Protein AF-Q5C2H5-F1 (afdb_monomer)

pLDDT: mean 76.42, std 21.43, range [23.0, 97.81]

Organism: Schistosoma japonicum (NCBI:txid6182)

Secondary structure (DSSP, 8-state):
-HHHHHHHHH--HHHHHHHHHHHHSS-HHHHHHHHH-HHHHHHHHHHHHHHHHHHHHHHHTT-SS--------PPP-THHHH-GGG-----S----------HHHHHHHHHHHHTT-GGGS-SEE-SSSTT-BEE---TTTTSSS-----HHHHHHHHHHHHHHHHHHHHHHHHTPPPSSPBPHHHHHHHTTPPP-GGGGGGT-HHHHHHHHHHHHHTTS-S-S-S--GGGG--BSEE---GGGT---GGGTTT-TTTTPEESSTTGGG-B--TTTHHHHHHHHHHHHHTGGGHHHHH-

Structure (mmCIF, N/CA/C/O backbone):
data_AF-Q5C2H5-F1
#
_entry.id   AF-Q5C2H5-F1
#
loop_
_atom_site.group_PDB
_atom_site.id
_atom_site.type_symbol
_atom_site.label_atom_id
_atom_site.label_alt_id
_atom_site.label_comp_id
_atom_site.label_asym_id
_atom_site.label_entity_id
_atom_site.label_seq_id
_atom_site.pdbx_PDB_ins_code
_atom_site.Cartn_x
_atom_site.Cartn_y
_atom_site.Cartn_z
_atom_site.occupancy
_atom_site.B_iso_or_equiv
_atom_site.auth_seq_id
_atom_site.auth_comp_id
_atom_site.auth_asym_id
_atom_site.auth_atom_id
_atom_site.pdbx_PDB_model_num
ATOM 1 N N . ARG A 1 1 ? -15.179 39.639 7.411 1.00 66.56 1 ARG A N 1
ATOM 2 C CA . ARG A 1 1 ? -14.547 40.477 8.466 1.00 66.56 1 ARG A CA 1
ATOM 3 C C . ARG A 1 1 ? -13.049 40.644 8.228 1.00 66.56 1 ARG A C 1
ATOM 5 O O . ARG A 1 1 ? -12.606 41.781 8.220 1.00 66.56 1 ARG A O 1
ATOM 12 N N . LEU A 1 2 ? -12.301 39.559 7.981 1.00 76.06 2 LEU A N 1
ATOM 13 C CA . LEU A 1 2 ? -10.864 39.625 7.675 1.00 76.06 2 LEU A CA 1
ATOM 14 C C . LEU A 1 2 ? -10.572 40.424 6.389 1.00 76.06 2 LEU A C 1
ATOM 16 O O . LEU A 1 2 ? -9.828 41.392 6.448 1.00 76.06 2 LEU A O 1
ATOM 20 N N . PHE A 1 3 ? -11.261 40.114 5.281 1.00 80.06 3 PHE A N 1
ATOM 21 C CA . PHE A 1 3 ? -11.105 40.814 3.993 1.00 80.06 3 PHE A CA 1
ATOM 22 C C . PHE A 1 3 ? -11.215 42.343 4.112 1.00 80.06 3 PHE A C 1
ATOM 24 O O . PHE A 1 3 ? -10.327 43.062 3.681 1.00 80.06 3 PHE A O 1
ATOM 31 N N . THR A 1 4 ? -12.258 42.850 4.777 1.00 79.62 4 THR A N 1
ATOM 32 C CA . THR A 1 4 ? -12.483 44.295 4.966 1.00 79.62 4 THR A CA 1
ATOM 33 C C . THR A 1 4 ? -11.360 44.971 5.763 1.00 79.62 4 THR A C 1
ATOM 35 O O . THR A 1 4 ? -11.031 46.120 5.491 1.00 79.62 4 THR A O 1
ATOM 38 N N . ARG A 1 5 ? -10.746 44.261 6.723 1.00 76.94 5 ARG A N 1
ATOM 39 C CA . ARG A 1 5 ? -9.606 44.772 7.505 1.00 76.94 5 ARG A CA 1
ATOM 40 C C . ARG A 1 5 ? -8.289 44.726 6.730 1.00 76.94 5 ARG A C 1
ATOM 42 O O . ARG A 1 5 ? -7.484 45.642 6.838 1.00 76.94 5 ARG A O 1
ATOM 49 N N . VAL A 1 6 ? -8.075 43.700 5.910 1.00 80.06 6 VAL A N 1
ATOM 50 C CA . VAL A 1 6 ? -6.916 43.648 5.003 1.00 80.06 6 VAL A CA 1
ATOM 51 C C . VAL A 1 6 ? -7.039 44.739 3.931 1.00 80.06 6 VAL A C 1
ATOM 53 O O . VAL A 1 6 ? -6.062 45.416 3.618 1.00 80.06 6 VAL A O 1
ATOM 56 N N . GLN A 1 7 ? -8.257 44.995 3.443 1.00 81.56 7 GLN A N 1
ATOM 57 C CA . GLN A 1 7 ? -8.548 46.035 2.454 1.00 81.56 7 GLN A CA 1
ATOM 58 C C . GLN A 1 7 ? -8.212 47.444 2.962 1.00 81.56 7 GLN A C 1
ATOM 60 O O . GLN A 1 7 ? -7.671 48.251 2.203 1.00 81.56 7 GLN A O 1
ATOM 65 N N . SER A 1 8 ? -8.472 47.741 4.244 1.00 80.06 8 SER A N 1
ATOM 66 C CA . SER A 1 8 ? -8.099 49.034 4.838 1.00 80.06 8 SER A CA 1
ATOM 67 C C . SER A 1 8 ? -6.584 49.242 4.932 1.00 80.06 8 SER A C 1
ATOM 69 O O . SER A 1 8 ? -6.133 50.386 4.871 1.00 80.06 8 SER A O 1
ATOM 71 N N . ILE A 1 9 ? -5.808 48.157 5.03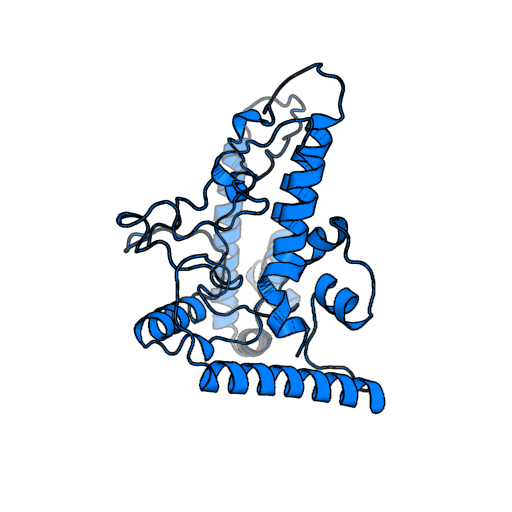5 1.00 78.38 9 ILE A N 1
ATOM 72 C CA . ILE A 1 9 ? -4.343 48.187 5.160 1.00 78.38 9 ILE A CA 1
ATOM 73 C C . ILE A 1 9 ? -3.670 48.259 3.778 1.00 78.38 9 ILE A C 1
ATOM 75 O O . ILE A 1 9 ? -2.769 49.066 3.569 1.00 78.38 9 ILE A O 1
ATOM 79 N N . VAL A 1 10 ? -4.115 47.451 2.811 1.00 77.12 10 VAL A N 1
ATOM 80 C CA . VAL A 1 10 ? -3.398 47.249 1.536 1.00 77.12 10 VAL A CA 1
ATOM 81 C C . VAL A 1 10 ? -3.838 48.223 0.432 1.00 77.12 10 VAL A C 1
ATOM 83 O O . VAL A 1 10 ? -3.073 48.457 -0.500 1.00 77.12 10 VAL A O 1
ATOM 86 N N . ARG A 1 11 ? -5.039 48.823 0.518 1.00 71.56 11 ARG A N 1
ATOM 87 C CA . ARG A 1 11 ? -5.622 49.807 -0.435 1.00 71.56 11 ARG A CA 1
ATOM 88 C C . ARG A 1 11 ? -5.614 49.421 -1.934 1.00 71.56 11 ARG A C 1
ATOM 90 O O . ARG A 1 11 ? -6.058 50.212 -2.759 1.00 71.56 11 ARG A O 1
ATOM 97 N N . ASN A 1 12 ? -5.179 48.211 -2.291 1.00 76.25 12 ASN A N 1
ATOM 98 C CA . ASN A 1 12 ? -5.200 47.630 -3.634 1.00 76.25 12 ASN A CA 1
ATOM 99 C C . ASN A 1 12 ? -6.065 46.362 -3.618 1.00 76.25 12 ASN A C 1
ATOM 101 O O . ASN A 1 12 ? -5.776 45.420 -2.881 1.00 76.25 12 ASN A O 1
ATOM 105 N N . GLU A 1 13 ? -7.128 46.338 -4.419 1.00 72.69 13 GLU A N 1
ATOM 106 C CA . GLU A 1 13 ? -8.153 45.289 -4.397 1.00 72.69 13 GLU A CA 1
ATOM 107 C C . GLU A 1 13 ? -7.622 43.910 -4.822 1.00 72.69 13 GLU A C 1
ATOM 109 O O . GLU A 1 13 ? -7.896 42.907 -4.161 1.00 72.69 13 GLU A O 1
ATOM 114 N N . HIS A 1 14 ? -6.784 43.857 -5.860 1.00 72.69 14 HIS A N 1
ATOM 115 C CA . HIS A 1 14 ? -6.268 42.597 -6.400 1.00 72.69 14 HIS A CA 1
ATOM 116 C C . HIS A 1 14 ? -5.239 41.949 -5.459 1.00 72.69 14 HIS A C 1
ATOM 118 O O . HIS A 1 14 ? -5.224 40.731 -5.263 1.00 72.69 14 HIS A O 1
ATOM 124 N N . LEU A 1 15 ? -4.411 42.775 -4.813 1.00 78.75 15 LEU A N 1
ATOM 125 C CA . LEU A 1 15 ? -3.486 42.326 -3.770 1.00 78.75 15 LEU A CA 1
ATOM 126 C C . LEU A 1 15 ? -4.223 41.934 -2.485 1.00 78.75 15 LEU A C 1
ATOM 128 O O . LEU A 1 15 ? -3.863 40.945 -1.854 1.00 78.75 15 LEU A O 1
ATOM 132 N N . THR A 1 16 ? -5.292 42.652 -2.129 1.00 80.81 16 THR A N 1
ATOM 133 C CA . THR A 1 16 ? -6.130 42.327 -0.964 1.00 80.81 16 THR A CA 1
ATOM 134 C C . THR A 1 16 ? -6.742 40.934 -1.099 1.00 80.81 16 THR A C 1
ATOM 136 O O . THR A 1 16 ? -6.744 40.184 -0.125 1.00 80.81 16 THR A O 1
ATOM 139 N N . ALA A 1 17 ? -7.224 40.559 -2.288 1.00 82.44 17 ALA A N 1
ATOM 140 C CA . ALA A 1 17 ? -7.781 39.230 -2.534 1.00 82.44 17 ALA A CA 1
ATOM 141 C C . ALA A 1 17 ? -6.731 38.116 -2.376 1.00 82.44 17 ALA A C 1
ATOM 143 O O . ALA A 1 17 ? -6.983 37.160 -1.643 1.00 82.44 17 ALA A O 1
ATOM 144 N N . ARG A 1 18 ? -5.537 38.264 -2.978 1.00 79.81 18 ARG A N 1
ATOM 145 C CA . ARG A 1 18 ? -4.436 37.282 -2.844 1.00 79.81 18 ARG A CA 1
ATOM 146 C C . ARG A 1 18 ? -3.969 37.147 -1.395 1.00 79.81 18 ARG A C 1
ATOM 148 O O . ARG A 1 18 ? -3.890 36.035 -0.885 1.00 79.81 18 ARG A O 1
ATOM 155 N N . ILE A 1 19 ? -3.733 38.268 -0.713 1.00 83.81 19 ILE A N 1
ATOM 156 C CA . ILE A 1 19 ? -3.289 38.273 0.688 1.00 83.81 19 ILE A CA 1
ATOM 157 C C . ILE A 1 19 ? -4.364 37.672 1.596 1.00 83.81 19 ILE A C 1
ATOM 159 O O . ILE A 1 19 ? -4.054 36.866 2.465 1.00 83.81 19 ILE A O 1
ATOM 163 N N . THR A 1 20 ? -5.640 38.010 1.383 1.00 85.00 20 THR A N 1
ATOM 164 C CA . THR A 1 20 ? -6.730 37.422 2.175 1.00 85.00 20 THR A CA 1
ATOM 165 C C . THR A 1 20 ? -6.840 35.918 1.939 1.00 85.00 20 THR A C 1
ATOM 167 O O . THR A 1 20 ? -7.070 35.193 2.899 1.00 85.00 20 THR A O 1
ATOM 170 N N . GLY A 1 21 ? -6.643 35.442 0.704 1.00 83.25 21 GLY A N 1
ATOM 171 C CA . GLY A 1 21 ? -6.580 34.011 0.398 1.00 83.25 21 GLY A CA 1
ATOM 172 C C . GLY A 1 21 ? -5.489 33.304 1.201 1.00 83.25 21 GLY A C 1
ATOM 173 O O . GLY A 1 21 ? -5.788 32.359 1.921 1.00 83.25 21 GLY A O 1
ATOM 174 N N . MET A 1 22 ? -4.265 33.843 1.181 1.00 81.88 22 MET A N 1
ATOM 175 C CA . MET A 1 22 ? -3.134 33.295 1.945 1.00 81.88 22 MET A CA 1
ATOM 176 C C . MET A 1 22 ? -3.388 33.290 3.457 1.00 81.88 22 MET A C 1
ATOM 178 O O . MET A 1 22 ? -3.037 32.341 4.149 1.00 81.88 22 MET A O 1
ATOM 182 N N . LEU A 1 23 ? -4.026 34.335 3.990 1.00 81.81 23 LEU A N 1
ATOM 183 C CA . LEU A 1 23 ? -4.333 34.408 5.418 1.00 81.81 23 LEU A CA 1
ATOM 184 C C . LEU A 1 23 ? -5.466 33.474 5.849 1.00 81.81 23 LEU A C 1
ATOM 186 O O . LEU A 1 23 ? -5.577 33.231 7.042 1.00 81.81 23 LEU A O 1
ATOM 190 N N . LEU A 1 24 ? -6.305 32.987 4.929 1.00 84.88 24 LEU A N 1
ATOM 191 C CA . LEU A 1 24 ? -7.384 32.035 5.224 1.00 84.88 24 LEU A CA 1
ATOM 192 C C . LEU A 1 24 ? -6.916 30.574 5.234 1.00 84.88 24 LEU A C 1
ATOM 194 O O . LEU A 1 24 ? -7.646 29.720 5.734 1.00 84.88 24 LEU A O 1
ATOM 198 N N . GLU A 1 25 ? -5.726 30.295 4.701 1.00 83.50 25 GLU A N 1
ATOM 199 C CA . GLU A 1 25 ? -5.083 28.975 4.751 1.00 83.50 25 GLU A CA 1
ATOM 200 C C . GLU A 1 25 ? -4.438 28.686 6.120 1.00 83.50 25 GLU A C 1
ATOM 202 O O . GLU A 1 25 ? -4.019 27.560 6.388 1.00 83.50 25 GLU A O 1
ATOM 207 N N . LEU A 1 26 ? -4.383 29.683 7.012 1.00 81.69 26 LEU A N 1
ATOM 208 C CA . LEU A 1 26 ? -3.856 29.530 8.365 1.00 81.69 26 LEU A CA 1
ATOM 209 C C . LEU A 1 26 ? -4.818 28.722 9.269 1.00 81.69 26 LEU A C 1
ATOM 211 O O . LEU A 1 26 ? -6.036 28.690 9.063 1.00 81.69 26 LEU A O 1
ATOM 215 N N . PRO A 1 27 ? -4.300 28.055 10.318 1.00 81.31 27 PRO A N 1
ATOM 216 C CA . PRO A 1 27 ? -5.134 27.321 11.264 1.00 81.31 27 PRO A CA 1
ATOM 217 C C . PRO A 1 27 ? -6.059 28.256 12.065 1.00 81.31 27 PRO A C 1
ATOM 219 O O . PRO A 1 27 ? -5.734 29.406 12.367 1.00 81.31 27 PRO A O 1
ATOM 222 N N . SER A 1 28 ? -7.226 27.749 12.483 1.00 75.25 28 SER A N 1
ATOM 223 C CA . SER A 1 28 ? -8.288 28.555 13.120 1.00 75.25 28 SER A CA 1
ATOM 224 C C . SER A 1 28 ? -7.880 29.241 14.437 1.00 75.25 28 SER A C 1
ATOM 226 O O . SER A 1 28 ? -8.474 30.256 14.818 1.00 75.25 28 SER A O 1
ATOM 228 N N . SER A 1 29 ? -6.860 28.718 15.125 1.00 80.56 29 SER A N 1
ATOM 229 C CA . SER A 1 29 ? -6.248 29.340 16.306 1.00 80.56 29 SER A CA 1
ATOM 230 C C . SER A 1 29 ? -5.567 30.670 15.969 1.00 80.56 29 SER A C 1
ATOM 232 O O . SER A 1 29 ? -5.722 31.641 16.708 1.00 80.56 29 SER A O 1
ATOM 234 N N . GLU A 1 30 ? -4.888 30.756 14.824 1.00 77.44 30 GLU A N 1
ATOM 235 C CA . GLU A 1 30 ? -4.210 31.973 14.370 1.00 77.44 30 GLU A CA 1
ATOM 236 C C . GLU A 1 30 ? -5.200 33.019 13.855 1.00 77.44 30 GLU A C 1
ATOM 238 O O . GLU A 1 30 ? -5.045 34.205 14.140 1.00 77.44 30 GLU A O 1
ATOM 243 N N . HIS A 1 31 ? -6.286 32.600 13.199 1.00 81.06 31 HIS A N 1
ATOM 244 C CA . HIS A 1 31 ? -7.341 33.521 12.755 1.00 81.06 31 HIS A CA 1
ATOM 245 C C . HIS A 1 31 ? -7.945 34.323 13.911 1.00 81.06 31 HIS A C 1
ATOM 247 O O . HIS A 1 31 ? -8.256 35.505 13.760 1.00 81.06 31 HIS A O 1
ATOM 253 N N . SER A 1 32 ? -8.089 33.697 15.080 1.00 78.75 32 SER A N 1
ATOM 254 C CA . SER A 1 32 ? -8.628 34.361 16.269 1.00 78.75 32 SER A CA 1
ATOM 255 C C . SER A 1 32 ? -7.670 35.433 16.798 1.00 78.75 32 SER A C 1
ATOM 257 O O . SER A 1 32 ? -8.111 36.522 17.163 1.00 78.75 32 SER A O 1
ATOM 259 N N . VAL A 1 33 ? -6.361 35.167 16.758 1.00 81.94 33 VAL A N 1
ATOM 260 C CA . VAL A 1 33 ? -5.310 36.119 17.154 1.00 81.94 33 VAL A CA 1
ATOM 261 C C . VAL A 1 33 ? -5.234 37.293 16.176 1.00 81.94 33 VAL A C 1
ATOM 263 O O . VAL A 1 33 ? -5.192 38.442 16.608 1.00 81.94 33 VAL A O 1
ATOM 266 N N . LEU A 1 34 ? -5.309 37.032 14.868 1.00 80.88 34 LEU A N 1
ATOM 267 C CA . LEU A 1 34 ? -5.287 38.068 13.826 1.00 80.88 34 LEU A CA 1
ATOM 268 C C . LEU A 1 34 ? -6.536 38.959 13.839 1.00 80.88 34 LEU A C 1
ATOM 270 O O . LEU A 1 34 ? -6.491 40.124 13.450 1.00 80.88 34 LEU A O 1
ATOM 274 N N . LEU A 1 35 ? -7.673 38.433 14.297 1.00 78.88 35 LEU A N 1
ATOM 275 C CA . LEU A 1 35 ? -8.884 39.229 14.491 1.00 78.88 35 LEU A CA 1
ATOM 276 C C . LEU A 1 35 ? -8.874 40.017 15.811 1.00 78.88 35 LEU A C 1
ATOM 278 O O . LEU A 1 35 ? -9.594 41.017 15.905 1.00 78.88 35 LEU A O 1
ATOM 282 N N . ALA A 1 36 ? -8.086 39.595 16.802 1.00 82.81 36 ALA A N 1
ATOM 283 C CA . ALA A 1 36 ? -7.973 40.249 18.104 1.00 82.81 36 ALA A CA 1
ATOM 284 C C . ALA A 1 36 ? -6.863 41.314 18.159 1.00 82.81 36 ALA A C 1
ATOM 286 O O . ALA A 1 36 ? -7.025 42.304 18.867 1.00 82.81 36 ALA A O 1
ATOM 287 N N . ASN A 1 37 ? -5.767 41.135 17.413 1.00 85.50 37 ASN A N 1
ATOM 288 C CA . ASN A 1 37 ? -4.611 42.029 17.419 1.00 85.50 37 ASN A CA 1
ATOM 289 C C . ASN A 1 37 ? -4.330 42.602 16.017 1.00 85.50 37 ASN A C 1
ATOM 291 O O . ASN A 1 37 ? -3.972 41.879 15.087 1.00 85.50 37 ASN A O 1
ATOM 295 N N . GLU A 1 38 ? -4.472 43.921 15.888 1.00 79.94 38 GLU A N 1
ATOM 296 C CA . GLU A 1 38 ? -4.289 44.656 14.633 1.00 79.94 38 GLU A CA 1
ATOM 297 C C . GLU A 1 38 ? -2.820 44.723 14.185 1.00 79.94 38 GLU A C 1
ATOM 299 O O . GLU A 1 38 ? -2.540 44.639 12.990 1.00 79.94 38 GLU A O 1
ATOM 304 N N . GLU A 1 39 ? -1.868 44.770 15.121 1.00 78.06 39 GLU A N 1
ATOM 305 C CA . GLU A 1 39 ? -0.433 44.752 14.803 1.00 78.06 39 GLU A CA 1
ATOM 306 C C . GLU A 1 39 ? 0.004 43.383 14.269 1.00 78.06 39 GLU A C 1
ATOM 308 O O . GLU A 1 39 ? 0.760 43.297 13.301 1.00 78.06 39 GLU A O 1
ATOM 313 N N . ALA A 1 40 ? -0.531 42.299 14.842 1.00 79.62 40 ALA A N 1
ATOM 314 C CA . ALA A 1 40 ? -0.283 40.943 14.352 1.00 79.62 40 ALA A CA 1
ATOM 315 C C . ALA A 1 40 ? -0.835 40.746 12.931 1.00 79.62 40 ALA A C 1
ATOM 317 O O . ALA A 1 40 ? -0.177 40.133 12.088 1.00 79.62 40 ALA A O 1
ATOM 318 N N . LEU A 1 41 ? -2.017 41.307 12.648 1.00 82.62 41 LEU A N 1
ATOM 319 C CA . LEU A 1 41 ? -2.596 41.311 11.306 1.00 82.62 41 LEU A CA 1
ATOM 320 C C . LEU A 1 41 ? -1.736 42.112 10.323 1.00 82.62 41 LEU A C 1
ATOM 322 O O . LEU A 1 41 ? -1.463 41.620 9.232 1.00 82.62 41 LEU A O 1
ATOM 326 N N . SER A 1 42 ? -1.276 43.305 10.710 1.00 82.69 42 SER A N 1
ATOM 327 C CA . SER A 1 42 ? -0.415 44.149 9.873 1.00 82.69 42 SER A CA 1
ATOM 328 C C . SER A 1 42 ? 0.896 43.443 9.504 1.00 82.69 42 SER A C 1
ATOM 330 O O . SER A 1 42 ? 1.263 43.391 8.331 1.00 82.69 42 SER A O 1
ATOM 332 N N . ASN A 1 43 ? 1.550 42.797 10.475 1.00 81.62 43 ASN A N 1
ATOM 333 C CA . ASN A 1 43 ? 2.798 42.065 10.244 1.00 81.62 43 ASN A CA 1
ATOM 334 C C . ASN A 1 43 ? 2.614 40.882 9.281 1.00 81.62 43 ASN A C 1
ATOM 336 O O . ASN A 1 43 ? 3.410 40.709 8.360 1.00 81.62 43 ASN A O 1
ATOM 340 N N . ARG A 1 44 ? 1.541 40.096 9.443 1.00 81.06 44 ARG A N 1
ATOM 341 C CA . ARG A 1 44 ? 1.234 38.973 8.539 1.00 81.06 44 ARG A CA 1
ATOM 342 C C . ARG A 1 44 ? 0.832 39.433 7.135 1.00 81.06 44 ARG A C 1
ATOM 344 O O . ARG A 1 44 ? 1.144 38.764 6.155 1.00 81.06 44 ARG A O 1
ATOM 351 N N . VAL A 1 45 ? 0.151 40.574 7.023 1.00 84.56 45 VAL A N 1
ATOM 352 C CA . VAL A 1 45 ? -0.179 41.198 5.733 1.00 84.56 45 VAL A CA 1
ATOM 353 C C . VAL A 1 45 ? 1.088 41.664 5.013 1.00 84.56 45 VAL A C 1
ATOM 355 O O . VAL A 1 45 ? 1.200 41.470 3.803 1.00 84.56 45 VAL A O 1
ATOM 358 N N . GLU A 1 46 ? 2.053 42.232 5.737 1.00 80.56 46 GLU A N 1
ATOM 359 C CA . GLU A 1 46 ? 3.341 42.642 5.172 1.00 80.56 46 GLU A CA 1
ATOM 360 C C . GLU A 1 46 ? 4.178 41.441 4.714 1.00 80.56 46 GLU A C 1
ATOM 362 O O . GLU A 1 46 ? 4.732 41.455 3.616 1.00 80.56 46 GLU A O 1
ATOM 367 N N . GLU A 1 47 ? 4.201 40.370 5.511 1.00 80.69 47 GLU A N 1
ATOM 368 C CA . GLU A 1 47 ? 4.860 39.104 5.174 1.00 80.69 47 GLU A CA 1
ATOM 369 C C . GLU A 1 47 ? 4.281 38.505 3.880 1.00 80.69 47 GLU A C 1
ATOM 371 O O . GLU A 1 47 ? 5.015 38.213 2.933 1.00 80.69 47 GLU A O 1
ATOM 376 N N . ALA A 1 48 ? 2.950 38.417 3.781 1.00 82.94 48 ALA A N 1
ATOM 377 C CA . ALA A 1 48 ? 2.270 37.941 2.577 1.00 82.94 48 ALA A CA 1
ATOM 378 C C . ALA A 1 48 ? 2.526 38.851 1.361 1.00 82.94 48 ALA A C 1
ATOM 380 O O . ALA A 1 48 ? 2.708 38.368 0.241 1.00 82.94 48 ALA A O 1
ATOM 381 N N . ARG A 1 49 ? 2.592 40.173 1.563 1.00 82.25 49 ARG A N 1
ATOM 382 C CA . ARG A 1 49 ? 2.905 41.135 0.496 1.00 82.25 49 ARG A CA 1
ATOM 383 C C . ARG A 1 49 ? 4.336 40.971 -0.024 1.00 82.25 49 ARG A C 1
ATOM 385 O O . ARG A 1 49 ? 4.551 41.023 -1.238 1.00 82.25 49 ARG A O 1
ATOM 392 N N . ALA A 1 50 ? 5.300 40.746 0.866 1.00 79.94 50 ALA A N 1
ATOM 393 C CA . ALA A 1 50 ? 6.691 40.497 0.498 1.00 79.94 50 ALA A CA 1
ATOM 394 C C . ALA A 1 50 ? 6.830 39.205 -0.325 1.00 79.94 50 ALA A C 1
ATOM 396 O O . ALA A 1 50 ? 7.496 39.207 -1.361 1.00 79.94 50 ALA A O 1
ATOM 397 N N . LEU A 1 51 ? 6.123 38.140 0.065 1.00 78.12 51 LEU A N 1
ATOM 398 C CA . LEU A 1 51 ? 6.103 36.865 -0.661 1.00 78.12 51 LEU A CA 1
ATOM 399 C C . LEU A 1 51 ? 5.512 36.993 -2.071 1.00 78.12 51 LEU A C 1
ATOM 401 O O . LEU A 1 51 ? 6.074 36.450 -3.025 1.00 78.12 51 LEU A O 1
ATOM 405 N N . ILE A 1 52 ? 4.423 37.749 -2.234 1.00 81.25 52 ILE A N 1
ATOM 406 C CA . ILE A 1 52 ? 3.835 38.010 -3.558 1.00 81.25 52 ILE A CA 1
ATOM 407 C C . ILE A 1 52 ? 4.814 38.804 -4.432 1.00 81.25 52 ILE A C 1
ATOM 409 O O . ILE A 1 52 ? 5.025 38.452 -5.587 1.00 81.25 52 ILE A O 1
ATOM 413 N N . THR A 1 53 ? 5.478 39.817 -3.869 1.00 79.56 53 THR A N 1
ATOM 414 C CA . THR A 1 53 ? 6.446 40.646 -4.609 1.00 79.56 53 THR A CA 1
ATOM 415 C C . THR A 1 53 ? 7.666 39.832 -5.059 1.00 79.56 53 THR A C 1
ATOM 417 O O . THR A 1 53 ? 8.128 39.983 -6.190 1.00 79.56 53 THR A O 1
ATOM 420 N N . MET A 1 54 ? 8.165 38.920 -4.217 1.00 73.12 54 MET A N 1
ATOM 421 C CA . MET A 1 54 ? 9.253 38.003 -4.584 1.00 73.12 54 MET A CA 1
ATOM 422 C C . MET A 1 54 ? 8.822 36.997 -5.659 1.00 73.12 54 MET A C 1
ATOM 424 O O . MET A 1 54 ? 9.600 36.692 -6.561 1.00 73.12 54 MET A O 1
ATOM 428 N N . SER A 1 55 ? 7.573 36.530 -5.603 1.00 70.19 55 SER A N 1
ATOM 429 C CA . SER A 1 55 ? 7.016 35.590 -6.584 1.00 70.19 55 SER A CA 1
ATOM 430 C C . SER A 1 55 ? 6.820 36.240 -7.958 1.00 70.19 55 SER A C 1
ATOM 432 O O . SER A 1 55 ? 7.240 35.678 -8.968 1.00 70.19 55 SER A O 1
ATOM 434 N N . ASP A 1 56 ? 6.269 37.455 -8.000 1.00 64.25 56 ASP A N 1
ATOM 435 C CA . ASP A 1 56 ? 6.032 38.197 -9.244 1.00 64.25 56 ASP A CA 1
ATOM 436 C C . ASP A 1 56 ? 7.367 38.654 -9.893 1.00 64.25 56 ASP A C 1
ATOM 438 O O . ASP A 1 56 ? 7.497 38.679 -11.117 1.00 64.25 56 ASP A O 1
ATOM 442 N N . SER A 1 57 ? 8.415 38.919 -9.095 1.00 58.25 57 SER A N 1
ATOM 443 C CA . SER A 1 57 ? 9.778 39.197 -9.600 1.00 58.25 57 SER A CA 1
ATOM 444 C C . SER A 1 57 ? 10.393 37.993 -10.326 1.00 58.25 57 SER A C 1
ATOM 446 O O . SER A 1 57 ? 11.156 38.155 -11.281 1.00 58.25 57 SER A O 1
ATOM 448 N N . ASN A 1 58 ? 10.047 36.780 -9.890 1.00 52.69 58 ASN A N 1
ATOM 449 C CA . ASN A 1 58 ? 10.518 35.536 -10.493 1.00 52.69 58 ASN A CA 1
ATOM 450 C C . ASN A 1 58 ? 9.764 35.209 -11.800 1.00 52.69 58 ASN A C 1
ATOM 452 O O . ASN A 1 58 ? 10.308 34.551 -12.686 1.00 52.69 58 ASN A O 1
ATOM 456 N N . GLU A 1 59 ? 8.537 35.719 -11.961 1.00 49.38 59 GLU A N 1
ATOM 457 C CA . GLU A 1 59 ? 7.776 35.620 -13.213 1.00 49.38 59 GLU A CA 1
ATOM 458 C C . GLU A 1 59 ? 8.263 36.608 -14.284 1.00 49.38 59 GLU A C 1
ATOM 460 O O . GLU A 1 59 ? 8.318 36.257 -15.465 1.00 49.38 59 GLU A O 1
ATOM 465 N N . GLN A 1 60 ? 8.700 37.812 -13.895 1.00 45.03 60 GLN A N 1
ATOM 466 C CA . GLN A 1 60 ? 9.176 38.829 -14.842 1.00 45.03 60 GLN A CA 1
ATOM 467 C C . GLN A 1 60 ? 10.458 38.401 -15.591 1.00 45.03 60 GLN A C 1
ATOM 469 O O . GLN A 1 60 ? 10.669 38.799 -16.736 1.00 45.03 60 GLN A O 1
ATOM 474 N N . ASN A 1 61 ? 11.274 37.521 -14.995 1.00 41.41 61 ASN A N 1
ATOM 475 C CA . ASN A 1 61 ? 12.492 36.974 -15.607 1.00 41.41 61 ASN A CA 1
ATOM 476 C C . ASN A 1 61 ? 12.221 35.895 -16.686 1.00 41.41 61 ASN A C 1
ATOM 478 O O . ASN A 1 61 ? 13.154 35.411 -17.325 1.00 41.41 61 ASN A O 1
ATOM 482 N N . ARG A 1 62 ? 10.952 35.510 -16.925 1.00 40.00 62 ARG A N 1
ATOM 483 C CA . ARG A 1 62 ? 10.550 34.545 -17.975 1.00 40.00 62 ARG A CA 1
ATOM 484 C C . ARG A 1 62 ? 10.095 35.198 -19.292 1.00 40.00 62 ARG A C 1
ATOM 486 O O . ARG A 1 62 ? 9.770 34.473 -20.229 1.00 40.00 62 ARG A O 1
ATOM 493 N N . VAL A 1 63 ? 10.049 36.532 -19.397 1.00 39.81 63 VAL A N 1
ATOM 494 C CA . VAL A 1 63 ? 9.283 37.224 -20.461 1.00 39.81 63 VAL A CA 1
ATOM 495 C C . VAL A 1 63 ? 10.064 37.514 -21.766 1.00 39.81 63 VAL A C 1
ATOM 497 O O . VAL A 1 63 ? 9.438 37.824 -22.776 1.00 39.81 63 VAL A O 1
ATOM 500 N N . GLU A 1 64 ? 11.388 37.327 -21.848 1.00 33.34 64 GLU A N 1
ATOM 501 C CA . GLU A 1 64 ? 12.172 37.674 -23.062 1.00 33.34 64 GLU A CA 1
ATOM 502 C C . GLU A 1 64 ? 12.472 36.525 -24.057 1.00 33.34 64 GLU A C 1
ATOM 504 O O . GLU A 1 64 ? 13.515 36.520 -24.712 1.00 33.34 64 GLU A O 1
ATOM 509 N N . ARG A 1 65 ? 11.568 35.555 -24.275 1.00 28.73 65 ARG A N 1
ATOM 510 C CA . ARG A 1 65 ? 11.654 34.699 -25.486 1.00 28.73 65 ARG A CA 1
ATOM 511 C C . ARG A 1 65 ? 10.346 34.639 -26.276 1.00 28.73 65 ARG A C 1
ATOM 513 O O . ARG A 1 65 ? 9.283 34.500 -25.670 1.00 28.73 65 ARG A O 1
ATOM 520 N N . PRO A 1 66 ? 10.393 34.731 -27.624 1.00 28.28 66 PRO A N 1
ATOM 521 C CA . PRO A 1 66 ? 9.192 34.793 -28.446 1.00 28.28 66 PRO A CA 1
ATOM 522 C C . PRO A 1 66 ? 8.413 33.481 -28.373 1.00 28.28 66 PRO A C 1
ATOM 524 O O . PRO A 1 66 ? 8.974 32.391 -28.489 1.00 28.28 66 PRO A O 1
ATOM 527 N N . ARG A 1 67 ? 7.096 33.612 -28.207 1.00 33.66 67 ARG A N 1
ATOM 528 C CA . ARG A 1 67 ? 6.132 32.516 -28.107 1.00 33.66 67 ARG A CA 1
ATOM 529 C C . ARG A 1 67 ? 6.093 31.704 -29.404 1.00 33.66 67 ARG A C 1
ATOM 531 O O . ARG A 1 67 ? 5.536 32.146 -30.403 1.00 33.66 67 ARG A O 1
ATOM 538 N N . THR A 1 68 ? 6.610 30.485 -29.342 1.00 28.86 68 THR A N 1
ATOM 539 C CA . THR A 1 68 ? 6.094 29.346 -30.112 1.00 28.86 68 THR A CA 1
ATOM 540 C C . THR A 1 68 ? 5.420 28.410 -29.106 1.00 28.86 68 THR A C 1
ATOM 542 O O . THR A 1 68 ? 5.877 28.344 -27.962 1.00 28.86 68 THR A O 1
ATOM 545 N N . PRO A 1 69 ? 4.295 27.755 -29.443 1.00 30.45 69 PRO A N 1
ATOM 546 C CA . PRO A 1 69 ? 3.564 26.933 -28.490 1.00 30.45 69 PRO A CA 1
ATOM 547 C C . PRO A 1 69 ? 4.310 25.610 -28.300 1.00 30.45 69 PRO A C 1
ATOM 549 O O . PRO A 1 69 ? 3.969 24.594 -28.895 1.00 30.45 69 PRO A O 1
ATOM 552 N N . SER A 1 70 ? 5.363 25.621 -27.489 1.00 27.41 70 SER A N 1
ATOM 553 C CA . SER A 1 70 ? 5.943 24.403 -26.946 1.00 27.41 70 SER A CA 1
ATOM 554 C C . SER A 1 70 ? 5.092 23.986 -25.754 1.00 27.41 70 SER A C 1
ATOM 556 O O . SER A 1 70 ? 5.187 24.560 -24.667 1.00 27.41 70 SER A O 1
ATOM 558 N N . VAL A 1 71 ? 4.224 23.007 -25.999 1.00 32.34 71 VAL A N 1
ATOM 559 C CA . VAL A 1 71 ? 3.677 22.117 -24.976 1.00 32.34 71 VAL A CA 1
ATOM 560 C C . VAL A 1 71 ? 4.839 21.698 -24.075 1.00 32.34 71 VAL A C 1
ATOM 562 O O . VAL A 1 71 ? 5.788 21.075 -24.545 1.00 32.34 71 VAL A O 1
ATOM 565 N N . ILE A 1 72 ? 4.804 22.093 -22.802 1.00 29.77 72 ILE A N 1
ATOM 566 C CA . ILE A 1 72 ? 5.682 21.502 -21.794 1.00 29.77 72 ILE A CA 1
ATOM 567 C C . ILE A 1 72 ? 5.130 20.096 -21.577 1.00 29.77 72 ILE A C 1
ATOM 569 O O . ILE A 1 72 ? 4.138 19.903 -20.877 1.00 29.77 72 ILE A O 1
ATOM 573 N N . LEU A 1 73 ? 5.728 19.134 -22.274 1.00 29.88 73 LEU A N 1
ATOM 574 C CA . LEU A 1 73 ? 5.608 17.726 -21.952 1.00 29.88 73 LEU A CA 1
ATOM 575 C C . LEU A 1 73 ? 6.362 17.547 -20.631 1.00 29.88 73 LEU A C 1
ATOM 577 O O . LEU A 1 73 ? 7.589 17.611 -20.598 1.00 29.88 73 LEU A O 1
ATOM 581 N N . ASN A 1 74 ? 5.619 17.444 -19.531 1.00 35.50 74 ASN A N 1
ATOM 582 C CA . ASN A 1 74 ? 6.183 17.073 -18.241 1.00 35.50 74 ASN A CA 1
ATOM 583 C C . ASN A 1 74 ? 6.874 15.719 -18.421 1.00 35.50 74 ASN A C 1
ATOM 585 O O . ASN A 1 74 ? 6.208 14.741 -18.761 1.00 35.50 74 ASN A O 1
ATOM 589 N N . GLN A 1 75 ? 8.189 15.661 -18.215 1.00 41.41 75 GLN A N 1
ATOM 590 C CA . GLN A 1 75 ? 8.866 14.381 -18.060 1.00 41.41 75 GLN A CA 1
ATOM 591 C C . GLN A 1 75 ? 8.193 13.629 -16.901 1.00 41.41 75 GLN A C 1
ATOM 593 O O . GLN A 1 75 ? 7.989 14.224 -15.838 1.00 41.41 75 GLN A O 1
ATOM 598 N N . PRO A 1 76 ? 7.803 12.361 -17.087 1.00 45.97 76 PRO A N 1
ATOM 599 C CA . PRO A 1 76 ? 7.328 11.547 -15.981 1.00 45.97 76 PRO A CA 1
ATOM 600 C C . PRO A 1 76 ? 8.448 11.412 -14.944 1.00 45.97 76 PRO A C 1
ATOM 602 O O . PRO A 1 76 ? 9.573 11.059 -15.296 1.00 45.97 76 PRO A O 1
ATOM 605 N N . ASP A 1 77 ? 8.133 11.682 -13.675 1.00 51.06 77 ASP A N 1
ATOM 606 C CA . ASP A 1 77 ? 9.043 11.591 -12.520 1.00 51.06 77 ASP A CA 1
ATOM 607 C C . ASP A 1 77 ? 9.315 10.111 -12.149 1.00 51.06 77 ASP A C 1
ATOM 609 O O . ASP A 1 77 ? 9.081 9.636 -11.036 1.00 51.06 77 ASP A O 1
ATOM 613 N N . LEU A 1 78 ? 9.737 9.341 -13.157 1.00 57.62 78 LEU A N 1
ATOM 614 C CA . LEU A 1 78 ? 10.109 7.927 -13.107 1.00 57.62 78 LEU A CA 1
ATOM 615 C C . LEU A 1 78 ? 11.474 7.729 -12.441 1.00 57.62 78 LEU A C 1
ATOM 617 O O . LEU A 1 78 ? 11.815 6.600 -12.099 1.00 57.62 78 LEU A O 1
ATOM 621 N N . GLU A 1 79 ? 12.217 8.809 -12.173 1.00 54.38 79 GLU A N 1
ATOM 622 C CA . GLU A 1 79 ? 13.425 8.768 -11.347 1.00 54.38 79 GLU A CA 1
ATOM 623 C C . GLU A 1 79 ? 13.140 8.180 -9.961 1.00 54.38 79 GLU A C 1
ATOM 625 O O . GLU A 1 79 ? 13.999 7.536 -9.377 1.00 54.38 79 GLU A O 1
ATOM 630 N N . ARG A 1 80 ? 11.915 8.293 -9.429 1.00 56.59 80 ARG A N 1
ATOM 631 C CA . ARG A 1 80 ? 11.557 7.646 -8.153 1.00 56.59 80 ARG A CA 1
ATOM 632 C C . ARG A 1 80 ? 11.561 6.113 -8.221 1.00 56.59 80 ARG A C 1
ATOM 634 O O . ARG A 1 80 ? 11.623 5.477 -7.170 1.00 56.59 80 ARG A O 1
ATOM 641 N N . LEU A 1 81 ? 11.489 5.522 -9.416 1.00 56.62 81 LEU A N 1
ATOM 642 C CA . LEU A 1 81 ? 11.587 4.073 -9.616 1.00 56.62 81 LEU A CA 1
ATOM 643 C C . LEU A 1 81 ? 13.043 3.586 -9.691 1.00 56.62 81 LEU A C 1
ATOM 645 O O . LEU A 1 81 ? 13.299 2.434 -9.359 1.00 56.62 81 LEU A O 1
ATOM 649 N N . THR A 1 82 ? 13.977 4.454 -10.092 1.00 43.00 82 THR A N 1
ATOM 650 C CA . THR A 1 82 ? 15.385 4.118 -10.380 1.00 43.00 82 THR A CA 1
ATOM 651 C C . THR A 1 82 ? 16.352 4.674 -9.325 1.00 43.00 82 THR A C 1
ATOM 653 O O . THR A 1 82 ? 17.266 3.991 -8.870 1.00 43.00 82 THR A O 1
ATOM 656 N N . ASN A 1 83 ? 16.109 5.899 -8.858 1.00 40.81 83 ASN A N 1
ATOM 657 C CA . ASN A 1 83 ? 17.005 6.720 -8.044 1.00 40.81 83 ASN A CA 1
ATOM 658 C C . ASN A 1 83 ? 16.628 6.753 -6.554 1.00 40.81 83 ASN A C 1
ATOM 660 O O . ASN A 1 83 ? 16.795 7.770 -5.880 1.00 40.81 83 ASN A O 1
ATOM 664 N N . TRP A 1 84 ? 16.213 5.623 -5.975 1.00 35.62 84 TRP A N 1
ATOM 665 C CA . TRP A 1 84 ? 16.289 5.472 -4.510 1.00 35.62 84 TRP A CA 1
ATOM 666 C C . TRP A 1 84 ? 17.719 5.199 -4.000 1.00 35.62 84 TRP A C 1
ATOM 668 O O . TRP A 1 84 ? 17.941 5.151 -2.791 1.00 35.62 84 TRP A O 1
ATOM 678 N N . GLN A 1 85 ? 18.722 5.145 -4.891 1.00 31.64 85 GLN A N 1
ATOM 679 C CA . GLN A 1 85 ? 20.154 5.184 -4.543 1.00 31.64 85 GLN A CA 1
ATOM 680 C C . GLN A 1 85 ? 20.611 6.513 -3.890 1.00 31.64 85 GLN A C 1
ATOM 682 O O . GLN A 1 85 ? 21.773 6.636 -3.510 1.00 31.64 85 GLN A O 1
ATOM 687 N N . GLY A 1 86 ? 19.719 7.496 -3.711 1.00 28.30 86 GLY A N 1
ATOM 688 C CA . GLY A 1 86 ? 20.055 8.847 -3.258 1.00 28.30 86 GLY A CA 1
ATOM 689 C C . GLY A 1 86 ? 19.233 9.399 -2.092 1.00 28.30 86 GLY A C 1
ATOM 690 O O . GLY A 1 86 ? 18.969 10.595 -2.079 1.00 28.30 86 GLY A O 1
ATOM 691 N N . VAL A 1 87 ? 18.855 8.608 -1.079 1.00 29.03 87 VAL A N 1
ATOM 692 C CA . VAL A 1 87 ? 18.556 9.200 0.246 1.00 29.03 87 VAL A CA 1
ATOM 693 C C . VAL A 1 87 ? 19.884 9.404 0.973 1.00 29.03 87 VAL A C 1
ATOM 695 O O . VAL A 1 87 ? 20.256 8.663 1.882 1.00 29.03 87 VAL A O 1
ATOM 698 N N . THR A 1 88 ? 20.652 10.393 0.516 1.00 24.95 88 THR A N 1
ATOM 699 C CA . THR A 1 88 ? 21.766 10.933 1.291 1.00 24.95 88 THR A CA 1
ATOM 700 C C . THR A 1 88 ? 21.188 11.724 2.454 1.00 24.95 88 THR A C 1
ATOM 702 O O . THR A 1 88 ? 20.430 12.673 2.251 1.00 24.95 88 THR A O 1
ATOM 705 N N . LEU A 1 89 ? 21.579 11.351 3.671 1.00 28.19 89 LEU A N 1
ATOM 706 C CA . LEU A 1 89 ? 21.514 12.205 4.851 1.00 28.19 89 LEU A CA 1
ATOM 707 C C . LEU A 1 89 ? 22.100 13.580 4.498 1.00 28.19 89 LEU A C 1
ATOM 709 O O . LEU A 1 89 ? 23.317 13.738 4.410 1.00 28.19 89 LEU A O 1
ATOM 713 N N . ALA A 1 90 ? 21.243 14.578 4.287 1.00 25.48 90 ALA A N 1
ATOM 714 C CA . ALA A 1 90 ? 21.668 15.964 4.205 1.00 25.48 90 ALA A CA 1
ATOM 715 C C . ALA A 1 90 ? 22.057 16.423 5.617 1.00 25.48 90 ALA A C 1
ATOM 717 O O . ALA A 1 90 ? 21.247 16.942 6.385 1.00 25.48 90 ALA A O 1
ATOM 718 N N . VAL A 1 91 ? 23.320 16.190 5.975 1.00 26.41 91 VAL A N 1
ATOM 719 C CA . VAL A 1 91 ? 23.982 16.897 7.069 1.00 26.41 91 VAL A CA 1
ATOM 720 C C . VAL A 1 91 ? 24.115 18.362 6.646 1.00 26.41 91 VAL A C 1
ATOM 722 O O . VAL A 1 91 ? 24.864 18.682 5.734 1.00 26.41 91 VAL A O 1
ATOM 725 N N . ALA A 1 92 ? 23.339 19.217 7.315 1.00 29.70 92 ALA A N 1
ATOM 726 C CA . ALA A 1 92 ? 23.532 20.653 7.535 1.00 29.70 92 ALA A CA 1
ATOM 727 C C . ALA A 1 92 ? 24.106 21.512 6.378 1.00 29.70 92 ALA A C 1
ATOM 729 O O . ALA A 1 92 ? 25.314 21.583 6.174 1.00 29.70 92 ALA A O 1
ATOM 730 N N . GLY A 1 93 ? 23.237 22.319 5.751 1.00 23.00 93 GLY A N 1
ATOM 731 C CA . GLY A 1 93 ? 23.640 23.499 4.973 1.00 23.00 93 GLY A CA 1
ATOM 732 C C . GLY A 1 93 ? 22.540 24.055 4.057 1.00 23.00 93 GLY A C 1
ATOM 733 O O . GLY A 1 93 ? 22.408 23.594 2.937 1.00 23.00 93 GLY A O 1
ATOM 734 N N . ALA A 1 94 ? 21.762 25.020 4.568 1.00 26.02 94 ALA A N 1
ATOM 735 C CA . ALA A 1 94 ? 20.809 25.953 3.922 1.00 26.02 94 ALA A CA 1
ATOM 736 C C . ALA A 1 94 ? 20.663 25.906 2.371 1.00 26.02 94 ALA A C 1
ATOM 738 O O . ALA A 1 94 ? 21.633 26.065 1.641 1.00 26.02 94 ALA A O 1
ATOM 739 N N . THR A 1 95 ? 19.464 25.823 1.781 1.00 27.06 95 THR A N 1
ATOM 740 C CA . THR A 1 95 ? 18.428 26.880 1.748 1.00 27.06 95 THR A CA 1
ATOM 741 C C . THR A 1 95 ? 17.093 26.323 1.213 1.00 27.06 95 THR A C 1
ATOM 743 O O . THR A 1 95 ? 17.064 25.459 0.343 1.00 27.06 95 THR A O 1
ATOM 746 N N . SER A 1 96 ? 15.987 26.803 1.785 1.00 29.75 96 SER A N 1
ATOM 747 C CA . SER A 1 96 ? 14.645 26.209 1.751 1.00 29.75 96 SER A CA 1
ATOM 748 C C . SER A 1 96 ? 13.813 26.497 0.492 1.00 29.75 96 SER A C 1
ATOM 750 O O . SER A 1 96 ? 13.662 27.652 0.100 1.00 29.75 96 SER A O 1
ATOM 752 N N . ALA A 1 97 ? 13.122 25.466 -0.007 1.00 26.88 97 ALA A N 1
ATOM 753 C CA . ALA A 1 97 ? 11.822 25.574 -0.673 1.00 26.88 97 ALA A CA 1
ATOM 754 C C . ALA A 1 97 ? 10.884 24.494 -0.100 1.00 26.88 97 ALA A C 1
ATOM 756 O O . ALA A 1 97 ? 11.286 23.366 0.169 1.00 26.88 97 ALA A O 1
ATOM 757 N N . ASN A 1 98 ? 9.659 24.910 0.194 1.00 28.55 98 ASN A N 1
ATOM 758 C CA . ASN A 1 98 ? 8.767 24.371 1.212 1.00 28.55 98 ASN A CA 1
ATOM 759 C C . ASN A 1 98 ? 8.018 23.099 0.761 1.00 28.55 98 ASN A C 1
ATOM 761 O O . ASN A 1 98 ? 7.081 23.184 -0.026 1.00 28.55 98 ASN A O 1
ATOM 765 N N . VAL A 1 99 ? 8.379 21.943 1.323 1.00 33.22 99 VAL A N 1
ATOM 766 C CA . VAL A 1 99 ? 7.491 20.779 1.459 1.00 33.22 99 VAL A CA 1
ATOM 767 C C . VAL A 1 99 ? 7.466 20.450 2.946 1.00 33.22 99 VAL A C 1
ATOM 769 O O . VAL A 1 99 ? 8.416 19.886 3.486 1.00 33.22 99 VAL A O 1
ATOM 772 N N . GLN A 1 100 ? 6.401 20.851 3.639 1.00 29.02 100 GLN A N 1
ATOM 773 C CA . GLN A 1 100 ? 6.135 20.418 5.010 1.00 29.02 100 GLN A CA 1
ATOM 774 C C . GLN A 1 100 ? 5.732 18.939 5.001 1.00 29.02 100 GLN A C 1
ATOM 776 O O . GLN A 1 100 ? 4.567 18.578 5.124 1.00 29.02 100 GLN A O 1
ATOM 781 N N . SER A 1 101 ? 6.723 18.066 4.845 1.00 33.72 101 SER A N 1
ATOM 782 C CA . SER A 1 101 ? 6.654 16.690 5.320 1.00 33.72 101 SER A CA 1
ATOM 783 C C . SER A 1 101 ? 7.009 16.681 6.806 1.00 33.72 101 SER A C 1
ATOM 785 O O . SER A 1 101 ? 8.000 17.295 7.197 1.00 33.72 101 SER A O 1
ATOM 787 N N . ASN A 1 102 ? 6.215 15.987 7.620 1.00 36.91 102 ASN A N 1
ATOM 788 C CA . ASN A 1 102 ? 6.421 15.755 9.054 1.00 36.91 102 ASN A CA 1
ATOM 789 C C . ASN A 1 102 ? 7.849 15.265 9.385 1.00 36.91 102 ASN A C 1
ATOM 791 O O . ASN A 1 102 ? 8.104 14.068 9.498 1.00 36.91 102 ASN A O 1
ATOM 795 N N . THR A 1 103 ? 8.785 16.185 9.605 1.00 35.66 103 THR A N 1
ATOM 796 C CA . THR A 1 103 ? 10.184 15.897 9.965 1.00 35.66 103 THR A CA 1
ATOM 797 C C . THR A 1 103 ? 10.354 15.428 11.413 1.00 35.66 103 THR A C 1
ATOM 799 O O . THR A 1 103 ? 11.395 14.881 11.764 1.00 35.66 103 THR A O 1
ATOM 802 N N . SER A 1 104 ? 9.331 15.561 12.263 1.00 38.31 104 SER A N 1
ATOM 803 C CA . SER A 1 104 ? 9.378 15.080 13.652 1.00 38.31 104 SER A CA 1
ATOM 804 C C . SER A 1 104 ? 9.218 13.557 13.776 1.00 38.31 104 SER A C 1
ATOM 806 O O . SER A 1 104 ? 9.727 12.965 14.725 1.00 38.31 104 SER A O 1
ATOM 808 N N . SER A 1 105 ? 8.539 12.905 12.826 1.00 48.97 105 SER A N 1
ATOM 809 C CA . SER A 1 105 ? 8.256 11.460 12.863 1.00 48.97 105 SER A CA 1
ATOM 810 C C . SER A 1 105 ? 9.455 10.616 12.429 1.00 48.97 105 SER A C 1
ATOM 812 O O . SER A 1 105 ? 9.709 9.561 13.007 1.00 48.97 105 SER A O 1
ATOM 814 N N . SER A 1 106 ? 10.222 11.091 11.445 1.00 50.88 106 SER A N 1
ATOM 815 C CA . SER A 1 106 ? 11.369 10.361 10.894 1.00 50.88 106 SER A CA 1
ATOM 816 C C . SER A 1 106 ? 12.511 10.202 11.905 1.00 50.88 106 SER A C 1
ATOM 818 O O . SER A 1 106 ? 13.147 9.149 11.952 1.00 50.88 106 SER A O 1
ATOM 820 N N . ASN A 1 107 ? 12.730 11.194 12.777 1.00 55.22 107 ASN A N 1
ATOM 821 C CA . ASN A 1 107 ? 13.766 11.127 13.817 1.00 55.22 107 ASN A CA 1
ATOM 822 C C . ASN A 1 107 ? 13.439 10.085 14.901 1.00 55.22 107 ASN A C 1
ATOM 824 O O . ASN A 1 107 ? 14.305 9.292 15.257 1.00 55.22 107 ASN A O 1
ATOM 828 N N . ALA A 1 108 ? 12.183 10.017 15.357 1.00 61.81 108 ALA A N 1
ATOM 829 C CA . ALA A 1 108 ? 11.742 9.023 16.341 1.00 61.81 108 ALA A CA 1
ATOM 830 C C . ALA A 1 108 ? 11.808 7.585 15.796 1.00 61.81 108 ALA A C 1
ATOM 832 O O . ALA A 1 108 ? 12.118 6.648 16.524 1.00 61.81 108 ALA A O 1
ATOM 833 N N . ILE A 1 109 ? 11.542 7.396 14.501 1.00 65.88 109 ILE A N 1
ATOM 834 C CA . ILE A 1 109 ? 11.643 6.079 13.859 1.00 65.88 109 ILE A CA 1
ATOM 835 C C . ILE A 1 109 ? 13.110 5.661 13.695 1.00 65.88 109 ILE A C 1
ATOM 837 O O . ILE A 1 109 ? 13.436 4.490 13.877 1.00 65.88 109 ILE A O 1
ATOM 841 N N . THR A 1 110 ? 13.997 6.613 13.396 1.00 64.75 110 THR A N 1
ATOM 842 C CA . THR A 1 110 ? 15.445 6.364 13.330 1.00 64.75 110 THR A CA 1
ATOM 843 C C . THR A 1 110 ? 15.979 5.943 14.698 1.00 64.75 110 THR A C 1
ATOM 845 O O . THR A 1 110 ? 16.759 5.004 14.789 1.00 64.75 110 THR A O 1
ATOM 848 N N . GLU A 1 111 ? 15.496 6.561 15.776 1.00 61.38 111 GLU A N 1
ATOM 849 C CA . GLU A 1 111 ? 15.811 6.154 17.147 1.00 61.38 111 GLU A CA 1
ATOM 850 C C . GLU A 1 111 ? 15.254 4.758 17.480 1.00 61.38 111 GLU A C 1
ATOM 852 O O . GLU A 1 111 ? 15.988 3.923 18.001 1.00 61.38 111 GLU A O 1
ATOM 857 N N . LEU A 1 112 ? 14.014 4.440 17.081 1.00 63.97 112 LEU A N 1
ATOM 858 C CA . LEU A 1 112 ? 13.434 3.100 17.268 1.00 63.97 112 LEU A CA 1
ATOM 859 C C . LEU A 1 112 ? 14.238 1.996 16.568 1.00 63.97 112 LEU A C 1
ATOM 861 O O . LEU A 1 112 ? 14.435 0.926 17.144 1.00 63.97 112 LEU A O 1
ATOM 865 N N . LEU A 1 113 ? 14.736 2.275 15.360 1.00 68.25 113 LEU A N 1
ATOM 866 C CA . LEU A 1 113 ? 15.623 1.379 14.614 1.00 68.25 113 LEU A CA 1
ATOM 867 C C . LEU A 1 113 ? 16.954 1.139 15.342 1.00 68.25 113 LEU A C 1
ATOM 869 O O . LEU A 1 113 ? 17.474 0.029 15.290 1.00 68.25 113 LEU A O 1
ATOM 873 N N . LEU A 1 114 ? 17.480 2.146 16.046 1.00 64.62 114 LEU A N 1
ATOM 874 C CA . LEU A 1 114 ? 18.696 2.029 16.860 1.00 64.62 114 LEU A CA 1
ATOM 875 C C . LEU A 1 114 ? 18.453 1.303 18.195 1.00 64.62 114 LEU A C 1
ATOM 877 O O . LEU A 1 114 ? 19.387 0.740 18.759 1.00 64.62 114 LEU A O 1
ATOM 881 N N . THR A 1 115 ? 17.216 1.313 18.700 1.00 61.75 115 THR A N 1
ATOM 882 C CA . THR A 1 115 ? 16.819 0.662 19.967 1.00 61.75 115 THR A CA 1
ATOM 883 C C . THR A 1 115 ? 16.268 -0.764 19.814 1.00 61.75 115 THR A C 1
ATOM 885 O O . THR A 1 115 ? 15.795 -1.327 20.796 1.00 61.75 115 THR A O 1
ATOM 888 N N . GLU A 1 116 ? 16.300 -1.349 18.608 1.00 65.25 116 GLU A N 1
ATOM 889 C CA . GLU A 1 116 ? 15.782 -2.701 18.289 1.00 65.25 116 GLU A CA 1
ATOM 890 C C . GLU A 1 116 ? 14.276 -2.929 18.577 1.00 65.25 116 GLU A C 1
ATOM 892 O O . GLU A 1 116 ? 13.788 -4.057 18.545 1.00 65.25 116 GLU A O 1
ATOM 897 N N . ASP A 1 117 ? 13.494 -1.870 18.804 1.00 77.38 117 ASP A N 1
ATOM 898 C CA . ASP A 1 117 ? 12.039 -1.923 19.036 1.00 77.38 117 ASP A CA 1
ATOM 899 C C . ASP A 1 117 ? 11.249 -1.670 17.734 1.00 77.38 117 ASP A C 1
ATOM 901 O O . ASP A 1 117 ? 10.278 -0.905 17.677 1.00 77.38 117 ASP A O 1
ATOM 905 N N . VAL A 1 118 ? 11.670 -2.315 16.645 1.00 82.88 118 VAL A N 1
ATOM 906 C CA . VAL A 1 118 ? 11.129 -2.089 15.293 1.00 82.88 118 VAL A CA 1
ATOM 907 C C . VAL A 1 118 ? 9.644 -2.441 15.164 1.00 82.88 118 VAL A C 1
ATOM 909 O O . VAL A 1 118 ? 8.949 -1.890 14.313 1.00 82.88 118 VAL A O 1
ATOM 912 N N . GLU A 1 119 ? 9.108 -3.295 16.037 1.00 87.38 119 GLU A N 1
ATOM 913 C CA . GLU A 1 119 ? 7.692 -3.670 16.062 1.00 87.38 119 GLU A CA 1
ATOM 914 C C . GLU A 1 119 ? 6.789 -2.561 16.631 1.00 87.38 119 GLU A C 1
ATOM 916 O O . GLU A 1 119 ? 5.577 -2.558 16.379 1.00 87.38 119 GLU A O 1
ATOM 921 N N . ARG A 1 120 ? 7.367 -1.603 17.376 1.00 87.56 120 ARG A N 1
ATOM 922 C CA . ARG A 1 120 ? 6.654 -0.482 18.022 1.00 87.56 120 ARG A CA 1
ATOM 923 C C . ARG A 1 120 ? 6.441 0.726 17.117 1.00 87.56 120 ARG A C 1
ATOM 925 O O . ARG A 1 120 ? 5.797 1.691 17.530 1.00 87.56 120 ARG A O 1
ATOM 932 N N . VAL A 1 121 ? 6.950 0.685 15.888 1.00 90.19 121 VAL A N 1
ATOM 933 C CA . VAL A 1 121 ? 6.681 1.715 14.878 1.00 90.19 121 VAL A CA 1
ATOM 934 C C . VAL A 1 121 ? 5.170 1.911 14.670 1.00 90.19 121 VAL A C 1
ATOM 936 O O . VAL A 1 121 ? 4.396 0.976 14.900 1.00 90.19 121 VAL A O 1
ATOM 939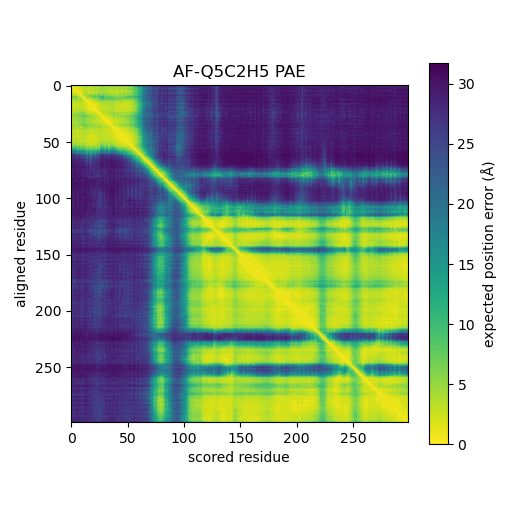 N N . PRO A 1 122 ? 4.709 3.083 14.197 1.00 93.25 122 PRO A N 1
ATOM 940 C CA . PRO A 1 122 ? 3.288 3.314 13.943 1.00 93.25 122 PRO A CA 1
ATOM 941 C C . PRO A 1 122 ? 2.626 2.203 13.108 1.00 93.25 122 PRO A C 1
ATOM 943 O O . PRO A 1 122 ? 3.249 1.596 12.234 1.00 93.25 122 PRO A O 1
ATOM 946 N N . LEU A 1 123 ? 1.350 1.915 13.379 1.00 94.88 123 LEU A N 1
ATOM 947 C CA . LEU A 1 123 ? 0.581 0.899 12.639 1.00 94.88 123 LEU A CA 1
ATOM 948 C C . LEU A 1 123 ? 0.179 1.367 11.240 1.00 94.88 123 LEU A C 1
ATOM 950 O O . LEU A 1 123 ? -0.020 0.548 10.345 1.00 94.88 123 LEU A O 1
ATOM 954 N N . PHE A 1 124 ? 0.034 2.676 11.060 1.00 95.50 124 PHE A N 1
ATOM 955 C CA . PHE A 1 124 ? -0.431 3.269 9.819 1.00 95.50 124 PHE A CA 1
ATOM 956 C C . PHE A 1 124 ? 0.453 4.440 9.415 1.00 95.50 124 PHE A C 1
ATOM 958 O O . PHE A 1 124 ? 1.061 5.098 10.260 1.00 95.50 124 PHE A O 1
ATOM 965 N N . TRP A 1 125 ? 0.484 4.706 8.117 1.00 94.12 125 TRP A N 1
ATOM 966 C CA . TRP A 1 125 ? 1.187 5.822 7.496 1.00 94.12 125 TRP A CA 1
ATOM 967 C C . TRP A 1 125 ? 0.365 6.368 6.320 1.00 94.12 125 TRP A C 1
ATOM 969 O O . TRP A 1 125 ? -0.733 5.876 6.056 1.00 94.12 125 TRP A O 1
ATOM 979 N N . GLN A 1 126 ? 0.852 7.415 5.653 1.00 92.50 126 GLN A N 1
ATOM 980 C CA . GLN A 1 126 ? 0.128 8.124 4.593 1.00 92.50 126 GLN A CA 1
ATOM 981 C C . GLN A 1 126 ? 1.013 8.208 3.331 1.00 92.50 126 GLN A C 1
ATOM 983 O O . GLN A 1 126 ? 1.849 9.105 3.263 1.00 92.50 126 GLN A O 1
ATOM 988 N N . PRO A 1 127 ? 0.884 7.272 2.366 1.00 87.12 127 PRO A N 1
ATOM 989 C CA . PRO A 1 127 ? 1.716 7.233 1.151 1.00 87.12 127 PRO A CA 1
ATOM 990 C C . PRO A 1 127 ? 1.435 8.356 0.151 1.00 87.12 127 PRO A C 1
ATOM 992 O O . PRO A 1 127 ? 2.347 8.818 -0.529 1.00 87.12 127 PRO A O 1
ATOM 995 N N . GLY A 1 128 ? 0.174 8.773 0.048 1.00 80.69 128 GLY A N 1
ATOM 996 C CA . GLY A 1 128 ? -0.289 9.723 -0.958 1.00 80.69 128 GLY A CA 1
ATOM 997 C C . GLY A 1 128 ? -1.003 10.900 -0.317 1.00 80.69 128 GLY A C 1
ATOM 998 O O . GLY A 1 128 ? -0.398 11.732 0.353 1.00 80.69 128 GLY A O 1
ATOM 999 N N . LEU A 1 129 ? -2.316 10.980 -0.531 1.00 76.50 129 LEU A N 1
ATOM 1000 C CA . LEU A 1 129 ? -3.115 12.096 -0.041 1.00 76.50 129 LEU A CA 1
ATOM 1001 C C . LEU A 1 129 ? -3.184 12.114 1.495 1.00 76.50 129 LEU A C 1
ATOM 1003 O O . LEU A 1 129 ? -3.562 11.125 2.131 1.00 76.50 129 LEU A O 1
ATOM 1007 N N . GLN A 1 130 ? -2.884 13.275 2.081 1.00 84.50 130 GLN A N 1
ATOM 1008 C CA . GLN A 1 130 ? -2.981 13.486 3.521 1.00 84.50 130 GLN A CA 1
ATOM 1009 C C . GLN A 1 130 ? -4.394 13.171 4.029 1.00 84.50 130 GLN A C 1
ATOM 1011 O O . GLN A 1 130 ? -5.400 13.503 3.403 1.00 84.50 130 GLN A O 1
ATOM 1016 N N . GLY A 1 131 ? -4.462 12.518 5.188 1.00 87.12 131 GLY A N 1
ATOM 1017 C CA . GLY A 1 131 ? -5.719 12.103 5.808 1.00 87.12 131 GLY A CA 1
ATOM 1018 C C . GLY A 1 131 ? -6.157 10.683 5.451 1.00 87.12 131 GLY A C 1
ATOM 1019 O O . GLY A 1 131 ? -7.028 10.166 6.139 1.00 87.12 131 GLY A O 1
ATOM 1020 N N . TYR A 1 132 ? -5.530 10.027 4.466 1.00 92.75 132 TYR A N 1
ATOM 1021 C CA . TYR A 1 132 ? -5.797 8.628 4.122 1.00 92.75 132 TYR A CA 1
ATOM 1022 C C . TYR A 1 132 ? -4.678 7.713 4.606 1.00 92.75 132 TYR A C 1
ATOM 1024 O O . TYR A 1 132 ? -3.516 7.869 4.240 1.00 92.75 132 TYR A O 1
ATOM 1032 N N . TYR A 1 133 ? -5.049 6.735 5.422 1.00 95.12 133 TYR A N 1
ATOM 1033 C CA . TYR A 1 133 ? -4.124 5.832 6.083 1.00 95.12 133 TYR A CA 1
ATOM 1034 C C . TYR A 1 133 ? -3.948 4.517 5.318 1.00 95.12 133 TYR A C 1
ATOM 1036 O O . TYR A 1 133 ? -4.878 3.977 4.704 1.00 95.12 133 TYR A O 1
ATOM 1044 N N . PHE A 1 134 ? -2.731 3.992 5.397 1.00 96.12 134 PHE A N 1
ATOM 1045 C CA . PHE A 1 134 ? -2.303 2.714 4.851 1.00 96.12 134 PHE A CA 1
ATOM 1046 C C . PHE A 1 134 ? -1.601 1.900 5.950 1.00 96.12 134 PHE A C 1
ATOM 1048 O O . PHE A 1 134 ? -0.864 2.499 6.740 1.00 96.12 134 PHE A O 1
ATOM 1055 N N . PRO A 1 135 ? -1.832 0.577 6.073 1.00 96.88 135 PRO A N 1
ATOM 1056 C CA . PRO A 1 135 ? -1.103 -0.261 7.022 1.00 96.88 135 PRO A CA 1
ATOM 1057 C C . PRO A 1 135 ? 0.410 -0.153 6.825 1.00 96.88 135 PRO A C 1
ATOM 1059 O O . PRO A 1 135 ? 0.890 0.037 5.713 1.00 96.88 135 PRO A O 1
ATOM 1062 N N . ARG A 1 136 ? 1.171 -0.251 7.910 1.00 94.88 136 ARG A N 1
ATOM 1063 C CA . ARG A 1 136 ? 2.631 -0.158 7.897 1.00 94.88 136 ARG A CA 1
ATOM 1064 C C . ARG A 1 136 ? 3.251 -1.517 8.192 1.00 94.88 136 ARG A C 1
ATOM 1066 O O . ARG A 1 136 ? 2.936 -2.135 9.215 1.00 94.88 136 ARG A O 1
ATOM 1073 N N . ALA A 1 137 ? 4.170 -1.937 7.338 1.00 92.38 137 ALA A N 1
ATOM 1074 C CA . ALA A 1 137 ? 5.016 -3.088 7.587 1.00 92.38 137 ALA A CA 1
ATOM 1075 C C . ALA A 1 137 ? 6.039 -2.793 8.695 1.00 92.38 137 ALA A C 1
ATOM 1077 O O . ALA A 1 137 ? 6.238 -1.649 9.122 1.00 92.38 137 ALA A O 1
ATOM 1078 N N . ILE A 1 138 ? 6.683 -3.848 9.178 1.00 90.81 138 ILE A N 1
ATOM 1079 C CA . ILE A 1 138 ? 7.814 -3.727 10.096 1.00 90.81 138 ILE A CA 1
ATOM 1080 C C . ILE A 1 138 ? 9.079 -3.599 9.248 1.00 90.81 138 ILE A C 1
ATOM 1082 O O . ILE A 1 138 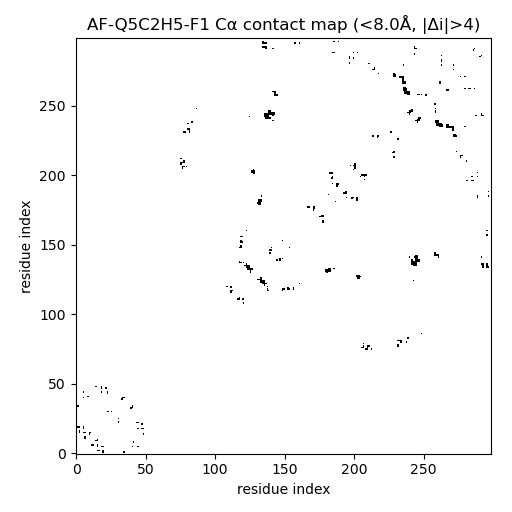? 9.208 -4.350 8.281 1.00 90.81 138 ILE A O 1
ATOM 1086 N N . PRO A 1 139 ? 9.999 -2.674 9.574 1.00 88.69 139 PRO A N 1
ATOM 1087 C CA . PRO A 1 139 ? 11.287 -2.568 8.896 1.00 88.69 139 PRO A CA 1
ATOM 1088 C C . PRO A 1 139 ? 11.974 -3.926 8.708 1.00 88.69 139 PRO A C 1
ATOM 1090 O O . PRO A 1 139 ? 11.981 -4.744 9.624 1.00 88.69 139 PRO A O 1
ATOM 1093 N N . GLY A 1 140 ? 12.489 -4.154 7.501 1.00 85.94 140 GLY A N 1
ATOM 1094 C CA . GLY A 1 140 ? 13.167 -5.375 7.056 1.00 85.94 140 GLY A CA 1
ATOM 1095 C C . GLY A 1 140 ? 12.327 -6.646 6.906 1.00 85.94 140 GLY A C 1
ATOM 1096 O O . GLY A 1 140 ? 12.858 -7.627 6.395 1.00 85.94 140 GLY A O 1
ATOM 1097 N N . ILE A 1 141 ? 11.031 -6.660 7.259 1.00 87.69 141 ILE A N 1
ATOM 1098 C CA . ILE A 1 141 ? 10.198 -7.881 7.162 1.00 87.69 141 ILE A CA 1
ATOM 1099 C C . ILE A 1 141 ? 10.068 -8.414 5.729 1.00 87.69 141 ILE A C 1
ATOM 1101 O O . ILE A 1 141 ? 9.869 -9.607 5.527 1.00 87.69 141 ILE A O 1
ATOM 1105 N N . ASN A 1 142 ? 10.169 -7.524 4.740 1.00 88.81 142 ASN A N 1
ATOM 1106 C CA . ASN A 1 142 ? 10.040 -7.875 3.331 1.00 88.81 142 ASN A CA 1
ATOM 1107 C C . ASN A 1 142 ? 11.399 -8.089 2.660 1.00 88.81 142 ASN A C 1
ATOM 1109 O O . ASN A 1 142 ? 11.435 -8.330 1.464 1.00 88.81 142 ASN A O 1
ATOM 1113 N N . LEU A 1 143 ? 12.517 -8.001 3.379 1.00 87.44 143 LEU A N 1
ATOM 1114 C CA . LEU A 1 143 ? 13.840 -8.211 2.800 1.00 87.44 143 LEU A CA 1
ATOM 1115 C C . LEU A 1 143 ? 14.325 -9.649 3.029 1.00 87.44 143 LEU A C 1
ATOM 1117 O O . LEU A 1 143 ? 13.970 -10.275 4.027 1.00 87.44 143 LEU A O 1
ATOM 1121 N N . PRO A 1 144 ? 15.171 -10.189 2.132 1.00 74.88 144 PRO A N 1
ATOM 1122 C CA . PRO A 1 144 ? 15.756 -11.520 2.303 1.00 74.88 144 PRO A CA 1
ATOM 1123 C C . PRO A 1 144 ? 16.777 -11.571 3.451 1.00 74.88 144 PRO A C 1
ATOM 1125 O O . PRO A 1 144 ? 17.140 -12.654 3.914 1.00 74.88 144 PRO A O 1
ATOM 1128 N N . SER A 1 145 ? 17.264 -10.413 3.910 1.00 67.94 145 SER A N 1
ATOM 1129 C CA . SER A 1 145 ? 18.110 -10.305 5.094 1.00 67.94 145 SER A CA 1
ATOM 1130 C C . SER A 1 145 ? 17.361 -10.819 6.323 1.00 67.94 145 SER A C 1
ATOM 1132 O O . SER A 1 145 ? 16.271 -10.345 6.627 1.00 67.94 145 SER A O 1
ATOM 1134 N N . ASN A 1 146 ? 17.964 -11.766 7.044 1.00 55.44 146 ASN A N 1
ATOM 1135 C CA . ASN A 1 146 ? 17.417 -12.389 8.250 1.00 55.44 146 ASN A CA 1
ATOM 1136 C C . ASN A 1 146 ? 17.358 -11.390 9.422 1.00 55.44 146 ASN A C 1
ATOM 1138 O O . ASN A 1 146 ? 18.155 -11.470 10.358 1.00 55.44 146 ASN A O 1
ATOM 1142 N N . GLN A 1 147 ? 16.454 -10.412 9.354 1.00 65.88 147 GLN A N 1
ATOM 1143 C CA . GLN A 1 147 ? 16.136 -9.577 10.499 1.00 65.88 147 GLN A CA 1
ATOM 1144 C C . GLN A 1 147 ? 15.236 -10.384 11.430 1.00 65.88 147 GLN A C 1
ATOM 1146 O O . GLN A 1 147 ? 14.085 -10.691 11.122 1.00 65.88 147 GLN A O 1
ATOM 1151 N N . THR A 1 148 ? 15.783 -10.757 12.582 1.00 65.06 148 THR A N 1
ATOM 1152 C CA . THR A 1 148 ? 15.036 -11.469 13.613 1.00 65.06 148 THR A CA 1
ATOM 1153 C C . THR A 1 148 ? 14.082 -10.494 14.293 1.00 65.06 148 THR A C 1
ATOM 1155 O O . THR A 1 148 ? 14.501 -9.673 15.103 1.00 65.06 148 THR A O 1
ATOM 1158 N N . CYS A 1 149 ? 12.802 -10.575 13.946 1.00 74.50 149 CYS A N 1
ATOM 1159 C CA . CYS A 1 149 ? 11.732 -9.892 14.663 1.00 74.50 149 CYS A CA 1
ATOM 1160 C C . CYS A 1 149 ? 11.409 -10.661 15.952 1.00 74.50 149 CYS A C 1
ATOM 1162 O O . CYS A 1 149 ? 11.345 -11.896 15.948 1.00 74.50 149 CYS A O 1
ATOM 1164 N N . ASP A 1 150 ? 11.188 -9.951 17.058 1.00 86.50 150 ASP A N 1
ATOM 1165 C CA . ASP A 1 150 ? 10.729 -10.593 18.286 1.00 86.50 150 ASP A CA 1
ATOM 1166 C C . ASP A 1 150 ? 9.285 -11.069 18.087 1.00 86.50 150 ASP A C 1
ATOM 1168 O O . ASP A 1 150 ? 8.336 -10.281 18.072 1.00 86.50 150 ASP A O 1
ATOM 1172 N N . SER A 1 151 ? 9.116 -12.389 17.964 1.00 87.69 151 SER A N 1
ATOM 1173 C CA . SER A 1 151 ? 7.816 -13.037 17.750 1.00 87.69 151 SER A CA 1
ATOM 1174 C C . SER A 1 151 ? 6.736 -12.609 18.753 1.00 87.69 151 SER A C 1
ATOM 1176 O O . SER A 1 151 ? 5.560 -12.528 18.392 1.00 87.69 151 SER A O 1
ATOM 1178 N N . VAL A 1 152 ? 7.109 -12.288 19.998 1.00 91.19 152 VAL A N 1
ATOM 1179 C CA . VAL A 1 152 ? 6.159 -11.864 21.032 1.00 91.19 152 VAL A CA 1
ATOM 1180 C C . VAL A 1 152 ? 5.698 -10.432 20.771 1.00 91.19 152 VAL A C 1
ATOM 1182 O O . VAL A 1 152 ? 4.496 -10.152 20.820 1.00 91.19 152 VAL A O 1
ATOM 1185 N N . LYS A 1 153 ? 6.624 -9.524 20.439 1.00 91.06 153 LYS A N 1
ATOM 1186 C CA . LYS A 1 153 ? 6.293 -8.137 20.074 1.00 91.06 153 LYS A CA 1
ATOM 1187 C C . LYS A 1 153 ? 5.507 -8.078 18.766 1.00 91.06 153 LYS A C 1
ATOM 1189 O O . LYS A 1 153 ? 4.550 -7.309 18.665 1.00 91.06 153 LYS A O 1
ATOM 1194 N N . LEU A 1 154 ? 5.845 -8.935 17.806 1.00 90.94 154 LEU A N 1
ATOM 1195 C CA . LEU A 1 154 ? 5.119 -9.091 16.550 1.00 90.94 154 LEU A CA 1
ATOM 1196 C C . LEU A 1 154 ? 3.667 -9.513 16.785 1.00 90.94 154 LEU A C 1
ATOM 1198 O O . LEU A 1 154 ? 2.733 -8.869 16.303 1.00 90.94 154 LEU A O 1
ATOM 1202 N N . ALA A 1 155 ? 3.462 -10.553 17.595 1.00 92.69 155 ALA A N 1
ATOM 1203 C CA . ALA A 1 155 ? 2.129 -11.016 17.960 1.00 92.69 155 ALA A CA 1
ATOM 1204 C C . ALA A 1 155 ? 1.329 -9.928 18.696 1.00 92.69 155 ALA A C 1
ATOM 1206 O O . ALA A 1 155 ? 0.132 -9.756 18.441 1.00 92.69 155 ALA A O 1
ATOM 1207 N N . ALA A 1 156 ? 1.983 -9.157 19.572 1.00 94.25 156 ALA A N 1
ATOM 1208 C CA . ALA A 1 156 ? 1.365 -8.016 20.238 1.00 94.25 156 ALA A CA 1
ATOM 1209 C C . ALA A 1 156 ? 0.932 -6.939 19.230 1.00 94.25 156 ALA A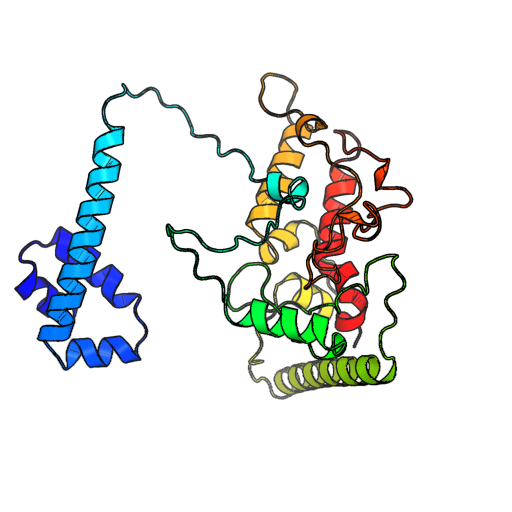 C 1
ATOM 1211 O O . ALA A 1 156 ? -0.212 -6.487 19.291 1.00 94.25 156 ALA A O 1
ATOM 1212 N N . ARG A 1 157 ? 1.783 -6.588 18.257 1.00 95.00 157 ARG A N 1
ATOM 1213 C CA . ARG A 1 157 ? 1.448 -5.654 17.169 1.00 95.00 157 ARG A CA 1
ATOM 1214 C C . ARG A 1 157 ? 0.220 -6.120 16.384 1.00 95.00 157 ARG A C 1
ATOM 1216 O O . ARG A 1 157 ? -0.719 -5.346 16.200 1.00 95.00 157 ARG A O 1
ATOM 1223 N N . TYR A 1 158 ? 0.183 -7.385 15.971 1.00 95.25 158 TYR A N 1
ATOM 1224 C CA . TYR A 1 158 ? -0.956 -7.960 15.246 1.00 95.25 158 TYR A CA 1
ATOM 1225 C C . TYR A 1 158 ? -2.240 -8.025 16.078 1.00 95.25 158 TYR A C 1
ATOM 1227 O O . TYR A 1 158 ? -3.335 -7.830 15.551 1.00 95.25 158 TYR A O 1
ATOM 1235 N N . SER A 1 159 ? -2.134 -8.192 17.398 1.00 97.12 159 SER A N 1
ATOM 1236 C CA . SER A 1 159 ? -3.282 -8.047 18.299 1.00 97.12 159 SER A CA 1
ATOM 1237 C C . SER A 1 159 ? -3.885 -6.635 18.253 1.00 97.12 159 SER A C 1
ATOM 1239 O O . SER A 1 159 ? -5.106 -6.484 18.340 1.00 97.12 159 SER A O 1
ATOM 1241 N N . ILE A 1 160 ? -3.061 -5.597 18.057 1.00 97.31 160 ILE A N 1
ATOM 1242 C CA . ILE A 1 160 ? -3.553 -4.221 17.920 1.00 97.31 160 ILE A CA 1
ATOM 1243 C C . ILE A 1 160 ? -4.249 -4.021 16.567 1.00 97.31 160 ILE A C 1
ATOM 1245 O O . ILE A 1 160 ? -5.313 -3.405 16.547 1.00 97.31 160 ILE A O 1
ATOM 1249 N N . TYR A 1 161 ? -3.746 -4.595 15.465 1.00 97.56 161 TYR A N 1
ATOM 1250 C CA . TYR A 1 161 ? -4.469 -4.586 14.179 1.00 97.56 161 TYR A CA 1
ATOM 1251 C C . TYR A 1 161 ? -5.848 -5.248 14.287 1.00 97.56 161 TYR A C 1
ATOM 1253 O O . TYR A 1 161 ? -6.843 -4.618 13.928 1.00 97.56 161 TYR A O 1
ATOM 1261 N N . ARG A 1 162 ? -5.945 -6.424 14.924 1.00 97.81 162 ARG A N 1
ATOM 1262 C CA . ARG A 1 162 ? -7.241 -7.055 15.257 1.00 97.81 162 ARG A CA 1
ATOM 1263 C C . ARG A 1 162 ? -8.139 -6.126 16.071 1.00 97.81 162 ARG A C 1
ATOM 1265 O O . ARG A 1 162 ? -9.352 -6.087 15.877 1.00 97.81 162 ARG A O 1
ATOM 1272 N N . GLY A 1 163 ? -7.554 -5.380 17.009 1.00 97.56 163 GLY A N 1
ATOM 1273 C CA . GLY A 1 163 ? -8.246 -4.348 17.779 1.00 97.56 163 GLY A CA 1
ATOM 1274 C C . GLY A 1 163 ? -8.844 -3.259 16.886 1.00 97.56 163 GLY A C 1
ATOM 1275 O O . GLY A 1 163 ? -10.026 -2.948 17.022 1.00 97.56 163 GLY A O 1
ATOM 1276 N N . VAL A 1 164 ? -8.069 -2.740 15.931 1.00 96.81 164 VAL A N 1
ATOM 1277 C CA . VAL A 1 164 ? -8.543 -1.772 14.929 1.00 96.81 164 VAL A CA 1
ATOM 1278 C C . VAL A 1 164 ? -9.662 -2.378 14.078 1.00 96.81 164 VAL A C 1
ATOM 1280 O O . VAL A 1 164 ? -10.701 -1.742 13.915 1.00 96.81 164 VAL A O 1
ATOM 1283 N N . GLY A 1 165 ? -9.517 -3.626 13.624 1.00 96.50 165 GLY A N 1
ATOM 1284 C CA . GLY A 1 165 ? -10.562 -4.360 12.905 1.00 96.50 165 GLY A CA 1
ATOM 1285 C C . GLY A 1 165 ? -11.874 -4.462 13.691 1.00 96.50 165 GLY A C 1
ATOM 1286 O O . GLY A 1 165 ? -12.948 -4.212 13.146 1.00 96.50 165 GLY A O 1
ATOM 1287 N N . ARG A 1 166 ? -11.809 -4.732 15.003 1.00 96.69 166 ARG A N 1
ATOM 1288 C CA . ARG A 1 166 ? -12.994 -4.735 15.882 1.00 96.69 166 ARG A CA 1
ATOM 1289 C C . ARG A 1 166 ? -13.627 -3.356 16.019 1.00 96.69 166 ARG A C 1
ATOM 1291 O O . ARG A 1 166 ? -14.850 -3.277 16.036 1.00 96.69 166 ARG A O 1
ATOM 1298 N N . VAL A 1 167 ? -12.833 -2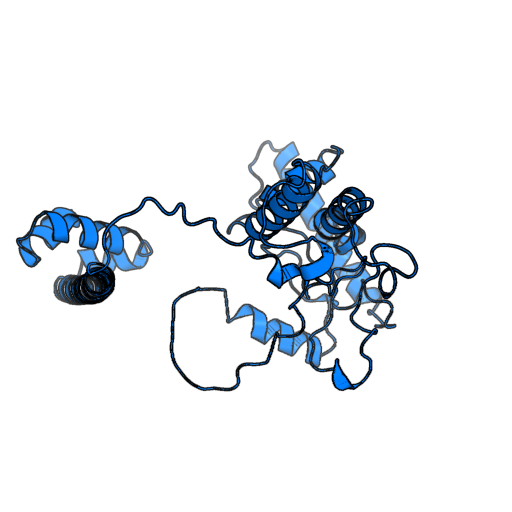.288 16.109 1.00 96.31 167 VAL A N 1
ATOM 1299 C CA . VAL A 1 167 ? -13.360 -0.912 16.143 1.00 96.31 167 VAL A CA 1
ATOM 1300 C C . VAL A 1 167 ? -14.086 -0.591 14.839 1.00 96.31 167 VAL A C 1
ATOM 1302 O O . VAL A 1 167 ? -15.203 -0.090 14.886 1.00 96.31 167 VAL A O 1
ATOM 1305 N N . ILE A 1 168 ? -13.510 -0.945 13.685 1.00 95.88 168 ILE A N 1
ATOM 1306 C CA . ILE A 1 168 ? -14.174 -0.797 12.381 1.00 95.88 168 ILE A CA 1
ATOM 1307 C C . ILE A 1 168 ? -15.488 -1.587 12.364 1.00 95.88 168 ILE A C 1
ATOM 1309 O O . ILE A 1 168 ? -16.530 -1.035 12.018 1.00 95.88 168 ILE A O 1
ATOM 1313 N N . GLY A 1 169 ? -15.459 -2.857 12.780 1.00 95.75 169 GLY A N 1
ATOM 1314 C CA . GLY A 1 169 ? -16.649 -3.705 12.860 1.00 95.75 169 GLY A CA 1
ATOM 1315 C C . GLY A 1 169 ? -17.725 -3.140 13.789 1.00 95.75 169 GLY A C 1
ATOM 1316 O O . GLY A 1 169 ? -18.906 -3.189 13.453 1.00 95.75 169 GLY A O 1
ATOM 1317 N N . LEU A 1 170 ? -17.329 -2.546 14.918 1.00 96.44 170 LEU A N 1
ATOM 1318 C CA . LEU A 1 170 ? -18.239 -1.881 15.846 1.00 96.44 170 LEU A CA 1
ATOM 1319 C C . LEU A 1 170 ? -18.867 -0.636 15.215 1.00 96.44 170 LEU A C 1
ATOM 1321 O O . LEU A 1 170 ? -20.083 -0.513 15.267 1.00 96.44 170 LEU A O 1
ATOM 1325 N N . CYS A 1 171 ? -18.076 0.232 14.574 1.00 96.38 171 CYS A N 1
ATOM 1326 C CA . CYS A 1 171 ? -18.591 1.401 13.855 1.00 96.38 171 CYS A CA 1
ATOM 1327 C C . CYS A 1 171 ? -19.625 0.995 12.795 1.00 96.38 171 CYS A C 1
ATOM 1329 O O . CYS A 1 171 ? -20.694 1.593 12.709 1.00 96.38 171 CYS A O 1
ATOM 1331 N N . LEU A 1 172 ? -19.342 -0.063 12.027 1.00 94.19 172 LEU A N 1
ATOM 1332 C CA . LEU A 1 172 ? -20.280 -0.592 11.034 1.00 94.19 172 LEU A CA 1
ATOM 1333 C C . LEU A 1 172 ? -21.555 -1.148 11.684 1.00 94.19 172 LEU A C 1
ATOM 1335 O O . LEU A 1 172 ? -22.649 -0.895 11.187 1.00 94.19 172 LEU A O 1
ATOM 1339 N N . LEU A 1 173 ? -21.429 -1.873 12.800 1.00 97.31 173 LEU A N 1
ATOM 1340 C CA . LEU A 1 173 ? -22.564 -2.440 13.531 1.00 97.31 173 LEU A CA 1
ATOM 1341 C C . LEU A 1 173 ? -23.470 -1.357 14.133 1.00 97.31 173 LEU A C 1
ATOM 1343 O O . LEU A 1 173 ? -24.690 -1.505 14.121 1.00 97.31 173 LEU A O 1
ATOM 1347 N N . THR A 1 174 ? -22.889 -0.279 14.662 1.00 97.38 174 THR A N 1
ATOM 1348 C CA . THR A 1 174 ? -23.630 0.830 15.280 1.00 97.38 174 THR A CA 1
ATOM 1349 C C . THR A 1 174 ? -24.061 1.898 14.279 1.00 97.38 174 THR A C 1
ATOM 1351 O O . THR A 1 174 ? -24.719 2.854 14.679 1.00 97.38 174 THR A O 1
ATOM 1354 N N . ASN A 1 175 ? -23.720 1.743 12.994 1.00 96.00 175 ASN A N 1
ATOM 1355 C CA . ASN A 1 175 ? -23.943 2.744 11.949 1.00 96.00 175 ASN A CA 1
ATOM 1356 C C . ASN A 1 175 ? -23.308 4.113 12.284 1.00 96.00 175 ASN A C 1
ATOM 1358 O O . ASN A 1 175 ? -23.882 5.167 12.019 1.00 96.00 175 ASN A O 1
ATOM 1362 N N . GLU A 1 176 ? -22.115 4.075 12.876 1.00 96.19 176 GLU A N 1
ATOM 1363 C CA . GLU A 1 176 ? -21.284 5.234 13.210 1.00 96.19 176 GLU A CA 1
ATOM 1364 C C . GLU A 1 176 ? -20.128 5.361 12.210 1.00 96.19 176 GLU A C 1
ATOM 1366 O O . GLU A 1 176 ? -19.665 4.379 11.620 1.00 96.19 176 GLU A O 1
ATOM 1371 N N . THR A 1 177 ? -19.604 6.571 12.028 1.00 92.94 177 THR A N 1
ATOM 1372 C CA . THR A 1 177 ? -18.447 6.780 11.149 1.00 92.94 177 THR A CA 1
ATOM 1373 C C . THR A 1 177 ? -17.163 6.296 11.815 1.00 92.94 177 THR A C 1
ATOM 1375 O O . THR A 1 177 ? -16.852 6.700 12.936 1.00 92.94 177 THR A O 1
ATOM 1378 N N . CYS A 1 178 ? -16.375 5.478 11.112 1.00 91.31 178 CYS A N 1
ATOM 1379 C CA . CYS A 1 178 ? -15.037 5.117 11.570 1.00 91.31 178 CYS A CA 1
ATOM 1380 C C . CYS A 1 178 ? -14.129 6.363 11.562 1.00 91.31 178 CYS A C 1
ATOM 1382 O O . CYS A 1 178 ? -14.037 7.024 10.527 1.00 91.31 178 CYS A O 1
ATOM 1384 N N . PRO A 1 179 ? -13.429 6.684 12.666 1.00 87.69 179 PRO A N 1
ATOM 1385 C CA . PRO A 1 179 ? -12.565 7.864 12.735 1.00 87.69 179 PRO A CA 1
ATOM 1386 C C . PRO A 1 179 ? -11.294 7.739 11.878 1.00 87.69 179 PRO A C 1
ATOM 1388 O O . PRO A 1 179 ? -10.590 8.729 11.684 1.00 87.69 179 PRO A O 1
ATOM 1391 N N . LEU A 1 180 ? -10.978 6.535 11.382 1.00 89.94 180 LEU A N 1
ATOM 1392 C CA . LEU A 1 180 ? -9.823 6.292 10.528 1.00 89.94 180 LEU A CA 1
ATOM 1393 C C . LEU A 1 180 ? -10.254 6.185 9.060 1.00 89.94 180 LEU A C 1
ATOM 1395 O O . LEU A 1 180 ? -10.969 5.261 8.672 1.00 89.94 180 LEU A O 1
ATOM 1399 N N . HIS A 1 181 ? -9.780 7.111 8.229 1.00 92.56 181 HIS A N 1
ATOM 1400 C CA . HIS A 1 181 ? -10.007 7.058 6.787 1.00 92.56 181 HIS A CA 1
ATOM 1401 C C . HIS A 1 181 ? -8.923 6.211 6.126 1.00 92.56 181 HIS A C 1
ATOM 1403 O O . HIS A 1 181 ? -7.741 6.539 6.187 1.00 92.56 181 HIS A O 1
ATOM 1409 N N . PHE A 1 182 ? -9.316 5.124 5.476 1.00 94.50 182 PHE A N 1
ATOM 1410 C CA . PHE A 1 182 ? -8.385 4.252 4.770 1.00 94.50 182 PHE A CA 1
ATOM 1411 C C . PHE A 1 182 ? -8.292 4.610 3.293 1.00 94.50 182 PHE A C 1
ATOM 1413 O O . PHE A 1 182 ? -9.282 4.989 2.664 1.00 94.50 182 PHE A O 1
ATOM 1420 N N . SER A 1 183 ? -7.103 4.435 2.722 1.00 94.06 183 SER A N 1
ATOM 1421 C CA . SER A 1 183 ? -6.919 4.503 1.271 1.00 94.06 183 SER A CA 1
ATOM 1422 C C . SER A 1 183 ? -7.808 3.485 0.531 1.00 94.06 183 SER A C 1
ATOM 1424 O O . SER A 1 183 ? -8.188 2.432 1.057 1.00 94.06 183 SER A O 1
ATOM 1426 N N . ARG A 1 184 ? -8.123 3.777 -0.736 1.00 94.75 184 ARG A N 1
ATOM 1427 C CA . ARG A 1 184 ? -8.998 2.933 -1.565 1.00 94.75 184 ARG A CA 1
ATOM 1428 C C . ARG A 1 184 ? -8.531 1.471 -1.688 1.00 94.75 184 ARG A C 1
ATOM 1430 O O . ARG A 1 184 ? -9.406 0.606 -1.605 1.00 94.75 184 ARG A O 1
ATOM 1437 N N . PRO A 1 185 ? -7.232 1.149 -1.870 1.00 96.25 185 PRO A N 1
ATOM 1438 C CA . PRO A 1 185 ? -6.790 -0.247 -1.932 1.00 96.25 185 PRO A CA 1
ATOM 1439 C C . PRO A 1 185 ? -7.095 -1.027 -0.647 1.00 96.25 185 PRO A C 1
ATOM 1441 O O . PRO A 1 185 ? -7.572 -2.157 -0.721 1.00 96.25 185 PRO A O 1
ATOM 1444 N N . VAL A 1 186 ? -6.928 -0.399 0.522 1.00 96.06 186 VAL A N 1
ATOM 1445 C CA . VAL A 1 186 ? -7.228 -1.012 1.828 1.00 96.06 186 VAL A CA 1
ATOM 1446 C C . VAL A 1 186 ? -8.725 -1.278 1.970 1.00 96.06 186 VAL A C 1
ATOM 1448 O O . VAL A 1 186 ? -9.130 -2.382 2.324 1.00 96.06 186 VAL A O 1
ATOM 1451 N N . LEU A 1 187 ? -9.569 -0.302 1.619 1.00 95.56 187 LEU A N 1
ATOM 1452 C CA . LEU A 1 187 ? -11.024 -0.488 1.630 1.00 95.56 187 LEU A CA 1
ATOM 1453 C C . LEU A 1 187 ? -11.461 -1.604 0.676 1.00 95.56 187 LEU A C 1
ATOM 1455 O O . LEU A 1 187 ? -12.322 -2.410 1.018 1.00 95.56 187 LEU A O 1
ATOM 1459 N N . LYS A 1 188 ? -10.864 -1.680 -0.520 1.00 97.44 188 LYS A N 1
ATOM 1460 C CA . LYS A 1 188 ? -11.136 -2.770 -1.462 1.00 97.44 188 LYS A CA 1
ATOM 1461 C C . LYS A 1 188 ? -10.755 -4.127 -0.884 1.00 97.44 188 LYS A C 1
ATOM 1463 O O . LYS A 1 188 ? -11.555 -5.049 -1.020 1.00 97.44 188 LYS A O 1
ATOM 1468 N N . TYR A 1 189 ? -9.602 -4.224 -0.223 1.00 96.81 189 TYR A N 1
ATOM 1469 C CA . TYR A 1 189 ? -9.169 -5.446 0.448 1.00 96.81 189 TYR A CA 1
ATOM 1470 C C . TYR A 1 189 ? -10.185 -5.895 1.507 1.00 96.81 189 TYR A C 1
ATOM 1472 O O . TYR A 1 189 ? -10.697 -7.008 1.423 1.00 96.81 189 TYR A O 1
ATOM 1480 N N . ILE A 1 190 ? -10.557 -5.002 2.435 1.00 95.06 190 ILE A N 1
ATOM 1481 C CA . ILE A 1 190 ? -11.529 -5.284 3.510 1.00 95.06 190 ILE A CA 1
ATOM 1482 C C . ILE A 1 190 ? -12.881 -5.739 2.937 1.00 95.06 190 ILE A C 1
ATOM 1484 O O . ILE A 1 190 ? -13.522 -6.639 3.472 1.00 95.06 190 ILE A O 1
ATOM 1488 N N . LEU A 1 191 ? -13.316 -5.139 1.826 1.00 95.25 191 LEU A N 1
ATOM 1489 C CA . LEU A 1 191 ? -14.571 -5.478 1.148 1.00 95.25 191 LEU A CA 1
ATOM 1490 C C . LEU A 1 191 ? -14.484 -6.732 0.256 1.00 95.25 191 LEU A C 1
ATOM 1492 O O . LEU A 1 191 ? -15.449 -7.030 -0.450 1.00 95.25 191 LEU A O 1
ATOM 1496 N N . GLY A 1 192 ? -13.344 -7.430 0.213 1.00 95.56 192 GLY A N 1
ATOM 1497 C CA . GLY A 1 192 ? -13.138 -8.602 -0.644 1.00 95.56 192 GLY A CA 1
ATOM 1498 C C . GLY A 1 192 ? -13.174 -8.290 -2.146 1.00 95.56 192 GLY A C 1
ATOM 1499 O O . GLY A 1 192 ? -13.497 -9.155 -2.959 1.00 95.56 192 GLY A O 1
ATOM 1500 N N . ARG A 1 193 ? -12.888 -7.043 -2.541 1.00 97.56 193 ARG A N 1
ATOM 1501 C CA . ARG A 1 193 ? -12.872 -6.605 -3.944 1.00 97.56 193 ARG A CA 1
ATOM 1502 C C . ARG A 1 193 ? -11.475 -6.723 -4.539 1.00 97.56 193 ARG A C 1
ATOM 1504 O O . ARG A 1 193 ? -10.476 -6.440 -3.888 1.00 97.56 193 ARG A O 1
ATOM 1511 N N . VAL A 1 194 ? -11.419 -7.033 -5.833 1.00 96.06 194 VAL A N 1
ATOM 1512 C CA . VAL A 1 194 ? -10.158 -7.083 -6.585 1.00 96.06 194 VAL A CA 1
ATOM 1513 C C . VAL A 1 194 ? -9.514 -5.690 -6.659 1.00 96.06 194 VAL A C 1
ATOM 1515 O O . VAL A 1 194 ? -10.128 -4.712 -7.117 1.00 96.06 194 VAL A O 1
ATOM 1518 N N . ILE A 1 195 ? -8.256 -5.617 -6.227 1.00 96.81 195 ILE A N 1
ATOM 1519 C CA . ILE A 1 195 ? -7.391 -4.439 -6.343 1.00 96.81 195 ILE A CA 1
ATOM 1520 C C . ILE A 1 195 ? -6.742 -4.471 -7.728 1.00 96.81 195 ILE A C 1
ATOM 1522 O O . ILE A 1 195 ? -6.118 -5.457 -8.108 1.00 96.81 195 ILE A O 1
ATOM 1526 N N . HIS A 1 196 ? -6.929 -3.404 -8.496 1.00 96.00 196 HIS A N 1
ATOM 1527 C CA . HIS A 1 196 ? -6.373 -3.239 -9.836 1.00 96.00 196 HIS A CA 1
ATOM 1528 C C . HIS A 1 196 ? -5.238 -2.214 -9.795 1.00 96.00 196 HIS A C 1
ATOM 1530 O O . HIS A 1 196 ? -5.222 -1.355 -8.918 1.00 96.00 196 HIS A O 1
ATOM 1536 N N . TRP A 1 197 ? -4.347 -2.220 -10.789 1.00 95.88 197 TRP A N 1
ATOM 1537 C CA . TRP A 1 197 ? -3.259 -1.234 -10.868 1.00 95.88 197 TRP A CA 1
ATOM 1538 C C . TRP A 1 197 ? -3.774 0.221 -10.903 1.00 95.88 197 TRP A C 1
ATOM 1540 O O . TRP A 1 197 ? -3.149 1.103 -10.336 1.00 95.88 197 TRP A O 1
ATOM 1550 N N . HIS A 1 198 ? -4.968 0.476 -11.457 1.00 95.81 198 HIS A N 1
ATOM 1551 C CA . HIS A 1 198 ? -5.625 1.792 -11.406 1.00 95.81 198 HIS A CA 1
ATOM 1552 C C . HIS A 1 198 ? -5.925 2.287 -9.983 1.00 95.81 198 HIS A C 1
ATOM 1554 O O . HIS A 1 198 ? -6.038 3.490 -9.759 1.00 95.81 198 HIS A O 1
ATOM 1560 N N . ASP A 1 199 ? -6.071 1.385 -9.007 1.00 96.31 199 ASP A N 1
ATOM 1561 C CA . ASP A 1 199 ? -6.248 1.787 -7.610 1.00 96.31 199 ASP A CA 1
ATOM 1562 C C . ASP A 1 199 ? -4.962 2.397 -7.025 1.00 96.31 199 ASP A C 1
ATOM 1564 O O . ASP A 1 199 ? -5.039 3.116 -6.029 1.00 96.31 199 ASP A O 1
ATOM 1568 N N . PHE A 1 200 ? -3.810 2.192 -7.678 1.00 96.12 200 PHE A N 1
ATOM 1569 C CA . PHE A 1 200 ? -2.529 2.776 -7.288 1.00 96.12 200 PHE A CA 1
ATOM 1570 C C . PHE A 1 200 ? -2.530 4.305 -7.370 1.00 96.12 200 PHE A C 1
ATOM 1572 O O . PHE A 1 200 ? -1.866 4.949 -6.566 1.00 96.12 200 PHE A O 1
ATOM 1579 N N . ALA A 1 201 ? -3.373 4.904 -8.219 1.00 94.50 201 ALA A N 1
ATOM 1580 C CA . ALA A 1 201 ? -3.585 6.354 -8.253 1.00 94.50 201 ALA A CA 1
ATOM 1581 C C . ALA A 1 201 ? -4.080 6.933 -6.910 1.00 94.50 201 ALA A C 1
ATOM 1583 O O . ALA A 1 201 ? -3.890 8.112 -6.630 1.00 94.50 201 ALA A O 1
ATOM 1584 N N . PHE A 1 202 ? -4.719 6.109 -6.070 1.00 93.50 202 PHE A N 1
ATOM 1585 C CA . PHE A 1 202 ? -5.193 6.491 -4.733 1.00 93.50 202 PHE A CA 1
ATOM 1586 C C . PHE A 1 202 ? -4.191 6.146 -3.623 1.00 93.50 202 PHE A C 1
ATOM 1588 O O . PHE A 1 202 ? -4.434 6.474 -2.462 1.00 93.50 202 PHE A O 1
ATOM 1595 N N . TYR A 1 203 ? -3.109 5.449 -3.971 1.00 93.31 203 TYR A N 1
ATOM 1596 C CA . TYR A 1 203 ? -1.994 5.133 -3.086 1.00 93.31 203 TYR A CA 1
ATOM 1597 C C . TYR A 1 203 ? -0.864 6.147 -3.279 1.00 93.31 203 TYR A C 1
ATOM 1599 O O . TYR A 1 203 ? -0.519 6.846 -2.334 1.00 93.31 203 TYR A O 1
ATOM 1607 N N . ASP A 1 204 ? -0.358 6.276 -4.508 1.00 91.94 204 ASP A N 1
ATOM 1608 C CA . ASP A 1 204 ? 0.666 7.243 -4.911 1.00 91.94 204 ASP A CA 1
ATOM 1609 C C . ASP A 1 204 ? 0.325 7.782 -6.318 1.00 91.94 204 ASP A C 1
ATOM 1611 O O . ASP A 1 204 ? 0.651 7.142 -7.326 1.00 91.94 204 ASP A O 1
ATOM 1615 N N . PRO A 1 205 ? -0.363 8.938 -6.418 1.00 89.81 205 PRO A N 1
ATOM 1616 C CA . PRO A 1 205 ? -0.783 9.500 -7.702 1.00 89.81 205 PRO A CA 1
ATOM 1617 C C . PRO A 1 205 ? 0.396 9.914 -8.590 1.00 89.81 205 PRO A C 1
ATOM 1619 O O . PRO A 1 205 ? 0.287 9.841 -9.814 1.00 89.81 205 PRO A O 1
ATOM 1622 N N . THR A 1 206 ? 1.521 10.320 -7.997 1.00 88.94 206 THR A N 1
ATOM 1623 C CA . THR A 1 206 ? 2.706 10.762 -8.739 1.00 88.94 206 THR A CA 1
ATOM 1624 C C . THR A 1 206 ? 3.366 9.577 -9.430 1.00 88.94 206 THR A C 1
ATOM 1626 O O . THR A 1 206 ? 3.567 9.592 -10.644 1.00 88.94 206 THR A O 1
ATOM 1629 N N . THR A 1 207 ? 3.636 8.508 -8.676 1.00 91.50 207 THR A N 1
ATOM 1630 C CA . THR A 1 207 ? 4.240 7.293 -9.239 1.00 91.50 207 THR A CA 1
ATOM 1631 C C . THR A 1 207 ? 3.280 6.604 -10.212 1.00 91.50 207 THR A C 1
ATOM 1633 O O . THR A 1 207 ? 3.714 6.070 -11.230 1.00 91.50 207 THR A O 1
ATOM 1636 N N . PHE A 1 208 ? 1.966 6.655 -9.955 1.00 93.56 208 PHE A N 1
ATOM 1637 C CA . PHE A 1 208 ? 0.957 6.155 -10.890 1.00 93.56 208 PHE A CA 1
ATOM 1638 C C . PHE A 1 208 ? 1.045 6.824 -12.263 1.00 93.56 208 PHE A C 1
ATOM 1640 O O . PHE A 1 208 ? 1.028 6.122 -13.272 1.00 93.56 208 PHE A O 1
ATOM 1647 N N . GLU A 1 209 ? 1.151 8.155 -12.315 1.00 91.31 209 GLU A N 1
ATOM 1648 C CA . GLU A 1 209 ? 1.255 8.855 -13.595 1.00 91.31 209 GLU A CA 1
ATOM 1649 C C . GLU A 1 209 ? 2.565 8.501 -14.308 1.00 91.31 209 GLU A C 1
ATOM 1651 O O . GLU A 1 209 ? 2.541 8.246 -15.507 1.00 91.31 209 GLU A O 1
ATOM 1656 N N . GLY A 1 210 ? 3.678 8.357 -13.578 1.00 90.31 210 GLY A N 1
ATOM 1657 C CA . GLY A 1 210 ? 4.937 7.862 -14.145 1.00 90.31 210 GLY A CA 1
ATOM 1658 C C . GLY A 1 210 ? 4.788 6.486 -14.805 1.00 90.31 210 GLY A C 1
ATOM 1659 O O . GLY A 1 210 ? 5.112 6.320 -15.980 1.00 90.31 210 GLY A O 1
ATOM 1660 N N . LEU A 1 211 ? 4.216 5.514 -14.088 1.00 92.06 211 LEU A N 1
ATOM 1661 C CA . LEU A 1 211 ? 3.946 4.171 -14.620 1.00 92.06 211 LEU A CA 1
ATOM 1662 C C . LEU A 1 211 ? 2.970 4.208 -15.804 1.00 92.06 211 LEU A C 1
ATOM 1664 O O . LEU A 1 211 ? 3.111 3.440 -16.750 1.00 92.06 211 LEU A O 1
ATOM 1668 N N . ARG A 1 212 ? 1.980 5.104 -15.781 1.00 91.81 212 ARG A N 1
ATOM 1669 C CA . ARG A 1 212 ? 1.037 5.277 -16.888 1.00 91.81 212 ARG A CA 1
ATOM 1670 C C . ARG A 1 212 ? 1.727 5.812 -18.140 1.00 91.81 212 ARG A C 1
ATOM 1672 O O . ARG A 1 212 ? 1.450 5.298 -19.217 1.00 91.81 212 ARG A O 1
ATOM 1679 N N . GLN A 1 213 ? 2.619 6.793 -18.011 1.00 87.88 213 GLN A N 1
ATOM 1680 C CA . GLN A 1 213 ? 3.412 7.295 -19.137 1.00 87.88 213 GLN A CA 1
ATOM 1681 C C . GLN A 1 213 ? 4.321 6.196 -19.702 1.00 87.88 213 GLN A C 1
ATOM 1683 O O . GLN A 1 213 ? 4.329 5.980 -20.912 1.00 87.88 213 GLN A O 1
ATOM 1688 N N . LEU A 1 214 ? 4.965 5.408 -18.831 1.00 87.31 214 LEU A N 1
ATOM 1689 C CA . LEU A 1 214 ? 5.749 4.232 -19.229 1.00 87.31 214 LEU A CA 1
ATOM 1690 C C . LEU A 1 214 ? 4.921 3.245 -20.079 1.00 87.31 214 LEU A C 1
ATOM 1692 O O . LEU A 1 214 ? 5.393 2.748 -21.099 1.00 87.31 214 LEU A O 1
ATOM 1696 N N . LEU A 1 215 ? 3.663 2.997 -19.697 1.00 89.06 215 LEU A N 1
ATOM 1697 C CA . LEU A 1 215 ? 2.749 2.126 -20.445 1.00 89.06 215 LEU A CA 1
ATOM 1698 C C . LEU A 1 215 ? 2.208 2.745 -21.744 1.00 89.06 215 LEU A C 1
ATOM 1700 O O . LEU A 1 215 ? 1.879 2.014 -22.675 1.00 89.06 215 LEU A O 1
ATOM 1704 N N . LEU A 1 216 ? 2.079 4.068 -21.827 1.00 85.38 216 LEU A N 1
ATOM 1705 C CA . LEU A 1 216 ? 1.655 4.733 -23.062 1.00 85.38 216 LEU A CA 1
ATOM 1706 C C . LEU A 1 216 ? 2.757 4.660 -24.123 1.00 85.38 216 LEU A C 1
ATOM 1708 O O . LEU A 1 216 ? 2.469 4.350 -25.279 1.00 85.38 216 LEU A O 1
ATOM 1712 N N . HIS A 1 217 ? 4.014 4.838 -23.711 1.00 75.25 217 HIS A N 1
ATOM 1713 C CA . HIS A 1 217 ? 5.180 4.801 -24.596 1.00 75.25 217 HIS A CA 1
ATOM 1714 C C . HIS A 1 217 ? 5.396 3.428 -25.255 1.00 75.25 217 HIS A C 1
ATOM 1716 O O . HIS A 1 217 ? 5.891 3.375 -26.373 1.00 75.25 217 HIS A O 1
ATOM 1722 N N . THR A 1 218 ? 4.968 2.324 -24.629 1.00 74.69 218 THR A N 1
ATOM 1723 C CA . THR A 1 218 ? 5.014 0.990 -25.265 1.00 74.69 218 THR A CA 1
ATOM 1724 C C . THR A 1 218 ? 3.889 0.745 -26.281 1.00 74.69 218 THR A C 1
ATOM 1726 O O . THR A 1 218 ? 3.906 -0.277 -26.964 1.00 74.69 218 THR A O 1
ATOM 1729 N N . SER A 1 219 ? 2.873 1.614 -26.340 1.00 66.94 219 SER A N 1
ATOM 1730 C CA . SER A 1 219 ? 1.649 1.387 -27.123 1.00 66.94 219 SER A CA 1
ATOM 1731 C C . SER A 1 219 ? 1.534 2.233 -28.394 1.00 66.94 219 SER A C 1
ATOM 1733 O O . SER A 1 219 ? 0.759 1.872 -29.280 1.00 66.94 219 SER A O 1
ATOM 1735 N N . GLU A 1 220 ? 2.279 3.338 -28.503 1.00 63.50 220 GLU A N 1
ATOM 1736 C CA . GLU A 1 220 ? 2.236 4.224 -29.672 1.00 63.50 220 GLU A CA 1
ATOM 1737 C C . GLU A 1 220 ? 3.307 3.846 -30.716 1.00 63.50 220 GLU A C 1
ATOM 1739 O O . GLU A 1 220 ? 4.472 3.628 -30.392 1.00 63.50 220 GLU A O 1
ATOM 1744 N N . ASP A 1 221 ? 2.896 3.773 -31.989 1.00 55.59 221 ASP A N 1
ATOM 1745 C CA . ASP A 1 221 ? 3.724 3.449 -33.163 1.00 55.59 221 ASP A CA 1
ATOM 1746 C C . ASP A 1 221 ? 4.948 4.384 -33.273 1.00 55.59 221 ASP A C 1
ATOM 1748 O O . ASP A 1 221 ? 4.827 5.501 -33.779 1.00 55.59 221 ASP A O 1
ATOM 1752 N N . SER A 1 222 ? 6.104 3.917 -32.778 1.00 53.00 222 SER A N 1
ATOM 1753 C CA . SER A 1 222 ? 7.531 4.101 -33.164 1.00 53.00 222 SER A CA 1
ATOM 1754 C C . SER A 1 222 ? 8.027 5.410 -33.827 1.00 53.00 222 SER A C 1
ATOM 1756 O O . SER A 1 222 ? 9.153 5.462 -34.326 1.00 53.00 222 SER A O 1
ATOM 1758 N N . SER A 1 223 ? 7.245 6.484 -33.878 1.00 51.84 223 SER A N 1
ATOM 1759 C CA . SER A 1 223 ? 7.455 7.628 -34.768 1.00 51.84 223 SER A CA 1
ATOM 1760 C C . SER A 1 223 ? 7.576 8.950 -34.010 1.00 51.84 223 SER A C 1
ATOM 1762 O O . SER A 1 223 ? 6.846 9.897 -34.282 1.00 51.84 223 SER A O 1
ATOM 1764 N N . LYS A 1 224 ? 8.610 9.014 -33.151 1.00 54.75 224 LYS A N 1
ATOM 1765 C CA . LYS A 1 224 ? 9.405 10.183 -32.680 1.00 54.75 224 LYS A CA 1
ATOM 1766 C C . LYS A 1 224 ? 9.558 10.305 -31.153 1.00 54.75 224 LYS A C 1
ATOM 1768 O O . LYS A 1 224 ? 8.744 9.782 -30.408 1.00 54.75 224 LYS A O 1
ATOM 1773 N N . PRO A 1 225 ? 10.670 10.930 -30.702 1.00 56.78 225 PRO A N 1
ATOM 1774 C CA . PRO A 1 225 ? 11.416 10.489 -29.531 1.00 56.78 225 PRO A CA 1
ATOM 1775 C C . PRO A 1 225 ? 11.106 11.304 -28.274 1.00 56.78 225 PRO A C 1
ATOM 1777 O O . PRO A 1 225 ? 10.900 12.512 -28.364 1.00 56.78 225 PRO A O 1
ATOM 1780 N N . GLN A 1 226 ? 11.203 10.652 -27.114 1.00 47.59 226 GLN A N 1
ATOM 1781 C CA . GLN A 1 226 ? 12.119 10.982 -26.008 1.00 47.59 226 GLN A CA 1
ATOM 1782 C C . GLN A 1 226 ? 11.862 9.995 -24.852 1.00 47.59 226 GLN A C 1
ATOM 1784 O O . GLN A 1 226 ? 10.788 10.016 -24.259 1.00 47.59 226 GLN A O 1
ATOM 1789 N N . GLY A 1 227 ? 12.849 9.140 -24.558 1.00 57.75 227 GLY A N 1
ATOM 1790 C CA . GLY A 1 227 ? 12.804 8.128 -23.496 1.00 57.75 227 GLY A CA 1
ATOM 1791 C C . GLY A 1 227 ? 12.368 6.750 -23.996 1.00 57.75 227 GLY A C 1
ATOM 1792 O O . GLY A 1 227 ? 11.177 6.444 -23.958 1.00 57.75 227 GLY A O 1
ATOM 1793 N N . SER A 1 228 ? 13.313 5.928 -24.466 1.00 66.56 228 SER A N 1
ATOM 1794 C CA . SER A 1 228 ? 13.099 4.476 -24.572 1.00 66.56 228 SER A CA 1
ATOM 1795 C C . SER A 1 228 ? 12.875 3.923 -23.163 1.00 66.56 228 SER A C 1
ATOM 1797 O O . SER A 1 228 ? 13.453 4.437 -22.208 1.00 66.56 228 SER A O 1
ATOM 1799 N N . ILE A 1 229 ? 12.066 2.871 -23.000 1.00 74.56 229 ILE A N 1
ATOM 1800 C CA . ILE A 1 229 ? 11.906 2.193 -21.695 1.00 74.56 229 ILE A CA 1
ATOM 1801 C C . ILE A 1 229 ? 13.273 1.773 -21.125 1.00 74.56 229 ILE A C 1
ATOM 1803 O O . ILE A 1 229 ? 13.488 1.831 -19.915 1.00 74.56 229 ILE A O 1
ATOM 1807 N N . GLU A 1 230 ? 14.208 1.441 -22.013 1.00 71.62 230 GLU A N 1
ATOM 1808 C CA . GLU A 1 230 ? 15.595 1.093 -21.699 1.00 71.62 230 GLU A CA 1
ATOM 1809 C C . GLU A 1 230 ? 16.367 2.247 -21.035 1.00 71.62 230 GLU A C 1
ATOM 1811 O O . GLU A 1 230 ? 17.221 1.993 -20.193 1.00 71.62 230 GLU A O 1
ATOM 1816 N N . ASP A 1 231 ? 16.023 3.512 -21.314 1.00 76.44 231 ASP A N 1
ATOM 1817 C CA . ASP A 1 231 ? 16.693 4.681 -20.720 1.00 76.44 231 ASP A CA 1
ATOM 1818 C C . ASP A 1 231 ? 16.473 4.763 -19.199 1.00 76.44 231 ASP A C 1
ATOM 1820 O O . ASP A 1 231 ? 17.231 5.424 -18.486 1.00 76.44 231 ASP A O 1
ATOM 1824 N N . TYR A 1 232 ? 15.437 4.087 -18.691 1.00 78.75 232 TYR A N 1
ATOM 1825 C CA . TYR A 1 232 ? 15.131 4.046 -17.268 1.00 78.75 232 TYR A CA 1
ATOM 1826 C C . TYR A 1 232 ? 15.905 2.956 -16.514 1.00 78.75 232 TYR A C 1
ATOM 1828 O O . TYR A 1 232 ? 15.861 2.969 -15.293 1.00 78.75 232 TYR A O 1
ATOM 1836 N N . ASN A 1 233 ? 16.623 2.029 -17.163 1.00 83.62 233 ASN A N 1
ATOM 1837 C CA . ASN A 1 233 ? 17.386 0.963 -16.480 1.00 83.62 233 ASN A CA 1
ATOM 1838 C C . ASN A 1 233 ? 16.590 0.251 -15.359 1.00 83.62 233 ASN A C 1
ATOM 1840 O O . ASN A 1 233 ? 17.099 0.002 -14.264 1.00 83.62 233 ASN A O 1
ATOM 1844 N N . LEU A 1 234 ? 15.304 -0.014 -15.606 1.00 90.12 234 LEU A N 1
ATOM 1845 C CA . LEU A 1 234 ? 14.424 -0.668 -14.641 1.00 90.12 234 LEU A CA 1
ATOM 1846 C C . LEU A 1 234 ? 14.660 -2.179 -14.661 1.00 90.12 234 LEU A C 1
ATOM 1848 O O . LEU A 1 234 ? 14.810 -2.777 -15.725 1.00 90.12 234 LEU A O 1
ATOM 1852 N N . THR A 1 235 ? 14.603 -2.812 -13.494 1.00 92.75 235 THR A N 1
ATOM 1853 C CA . THR A 1 235 ? 14.610 -4.274 -13.352 1.00 92.75 235 THR A CA 1
ATOM 1854 C C . THR A 1 235 ? 13.388 -4.731 -12.561 1.00 92.75 235 THR A C 1
ATOM 1856 O O . THR A 1 235 ? 12.692 -3.918 -11.949 1.00 92.75 235 THR A O 1
ATOM 1859 N N . PHE A 1 236 ? 13.093 -6.033 -12.530 1.00 94.38 236 PHE A N 1
ATOM 1860 C CA . PHE A 1 236 ? 12.023 -6.601 -11.695 1.00 94.38 236 PHE A CA 1
ATOM 1861 C C . PHE A 1 236 ? 12.417 -6.689 -10.211 1.00 94.38 236 PHE A C 1
ATOM 1863 O O . PHE A 1 236 ? 12.129 -7.660 -9.504 1.00 94.38 236 PHE A O 1
ATOM 1870 N N . SER A 1 237 ? 13.057 -5.643 -9.718 1.00 91.81 237 SER A N 1
ATOM 1871 C CA . SER A 1 237 ? 13.476 -5.491 -8.342 1.00 91.81 237 SER A CA 1
ATOM 1872 C C . SER A 1 237 ? 13.199 -4.062 -7.887 1.00 91.81 237 SER A C 1
ATOM 1874 O O . SER A 1 237 ? 13.096 -3.142 -8.699 1.00 91.81 237 SER A O 1
ATOM 1876 N N . LEU A 1 238 ? 12.987 -3.868 -6.590 1.00 91.44 238 LEU A N 1
ATOM 1877 C CA . LEU A 1 238 ? 12.791 -2.541 -6.017 1.00 91.44 238 LEU A CA 1
ATOM 1878 C C . LEU A 1 238 ? 13.329 -2.481 -4.598 1.00 91.44 238 LEU A C 1
ATOM 1880 O O . LEU A 1 238 ? 13.385 -3.490 -3.898 1.00 91.44 238 LEU A O 1
ATOM 1884 N N . ILE A 1 239 ? 13.670 -1.279 -4.152 1.00 88.56 239 ILE A N 1
ATOM 1885 C CA . ILE A 1 239 ? 14.027 -1.014 -2.761 1.00 88.56 239 ILE A CA 1
ATOM 1886 C C . ILE A 1 239 ? 12.742 -0.592 -2.035 1.00 88.56 239 ILE A C 1
ATOM 1888 O O . ILE A 1 239 ? 12.188 0.462 -2.364 1.00 88.56 239 ILE A O 1
ATOM 1892 N N . PRO A 1 240 ? 12.219 -1.389 -1.084 1.00 89.75 240 PRO A N 1
ATOM 1893 C CA . PRO A 1 240 ? 11.019 -1.008 -0.352 1.00 89.75 240 PRO A CA 1
ATOM 1894 C C . PRO A 1 240 ? 11.293 0.206 0.537 1.00 89.75 240 PRO A C 1
ATOM 1896 O O . PRO A 1 240 ? 12.375 0.340 1.114 1.00 89.75 240 PRO A O 1
ATOM 1899 N N . ALA A 1 241 ? 10.291 1.069 0.709 1.00 88.69 241 ALA A N 1
ATOM 1900 C CA . ALA A 1 241 ? 10.363 2.105 1.735 1.00 88.69 241 ALA A CA 1
ATOM 1901 C C . ALA A 1 241 ? 10.374 1.475 3.139 1.00 88.69 241 ALA A C 1
ATOM 1903 O O . ALA A 1 241 ? 9.972 0.326 3.334 1.00 88.69 241 ALA A O 1
ATOM 1904 N N . LEU A 1 242 ? 10.769 2.241 4.155 1.00 88.31 242 LEU A N 1
ATOM 1905 C CA . LEU A 1 242 ? 10.785 1.759 5.538 1.00 88.31 242 LEU A CA 1
ATOM 1906 C C . LEU A 1 242 ? 9.388 1.318 6.015 1.00 88.31 242 LEU A C 1
ATOM 1908 O O . LEU A 1 242 ? 9.235 0.333 6.733 1.00 88.31 242 LEU A O 1
ATOM 1912 N N . GLU A 1 243 ? 8.358 2.042 5.584 1.00 91.56 243 GLU A N 1
ATOM 1913 C CA . GLU A 1 243 ? 6.941 1.764 5.822 1.00 91.56 243 GLU A CA 1
ATOM 1914 C C . GLU A 1 243 ? 6.453 0.484 5.127 1.00 91.56 243 GLU A C 1
ATOM 1916 O O . GLU A 1 243 ? 5.465 -0.115 5.552 1.00 91.56 243 GLU A O 1
ATOM 1921 N N . GLU A 1 244 ? 7.154 0.079 4.070 1.00 92.50 244 GLU A N 1
ATOM 1922 C CA . GLU A 1 244 ? 6.906 -1.098 3.235 1.00 92.50 244 GLU A CA 1
ATOM 1923 C C . GLU A 1 244 ? 7.848 -2.253 3.607 1.00 92.50 244 GLU A C 1
ATOM 1925 O O . GLU A 1 244 ? 7.938 -3.234 2.877 1.00 92.50 244 GLU A O 1
ATOM 1930 N N . GLY A 1 245 ? 8.561 -2.152 4.733 1.00 88.94 245 GLY A N 1
ATOM 1931 C CA . GLY A 1 245 ? 9.420 -3.216 5.247 1.00 88.94 245 GLY A CA 1
ATOM 1932 C C . GLY A 1 245 ? 10.825 -3.238 4.656 1.00 88.94 245 GLY A C 1
ATOM 1933 O O . GLY A 1 245 ? 11.480 -4.274 4.705 1.00 88.94 245 GLY A O 1
ATOM 1934 N N . GLY A 1 246 ? 11.290 -2.112 4.117 1.00 88.38 246 GLY A N 1
ATOM 1935 C CA . GLY A 1 246 ? 12.691 -1.892 3.772 1.00 88.38 246 GLY A CA 1
ATOM 1936 C C . GLY A 1 246 ? 13.550 -1.540 4.989 1.00 88.38 246 GLY A C 1
ATOM 1937 O O . GLY A 1 246 ? 13.073 -1.506 6.127 1.00 88.38 246 GLY A O 1
ATOM 1938 N N . LEU A 1 247 ? 14.823 -1.250 4.734 1.00 83.00 247 LEU A N 1
ATOM 1939 C CA . LEU A 1 247 ? 15.806 -0.817 5.728 1.00 83.00 247 LEU A CA 1
ATOM 1940 C C . LEU A 1 247 ? 16.432 0.523 5.316 1.00 83.00 247 LEU A C 1
ATOM 1942 O O . LEU A 1 247 ? 16.496 0.829 4.123 1.00 83.00 247 LEU A O 1
ATOM 1946 N N . PRO A 1 248 ? 16.897 1.343 6.278 1.00 74.25 248 PRO A N 1
ATOM 1947 C CA . PRO A 1 248 ? 17.639 2.555 5.959 1.00 74.25 248 PRO A CA 1
ATOM 1948 C C . PRO A 1 248 ? 18.912 2.227 5.163 1.00 74.25 248 PRO A C 1
ATOM 1950 O O . PRO A 1 248 ? 19.610 1.248 5.421 1.00 74.25 248 PRO A O 1
ATOM 1953 N N . SER A 1 249 ? 19.240 3.089 4.203 1.00 60.84 249 SER A N 1
ATOM 1954 C CA . SER A 1 249 ? 20.346 2.929 3.247 1.00 60.84 249 SER A CA 1
ATOM 1955 C C . SER A 1 249 ? 21.754 2.994 3.865 1.00 60.84 249 SER A C 1
ATOM 1957 O O . SER A 1 249 ? 22.745 2.880 3.145 1.00 60.84 249 SER A O 1
ATOM 1959 N N . THR A 1 250 ? 21.881 3.149 5.186 1.00 54.72 250 THR A N 1
ATOM 1960 C CA . THR A 1 250 ? 23.165 3.346 5.880 1.00 54.72 250 THR A CA 1
ATOM 1961 C C . THR A 1 250 ? 24.105 2.139 5.810 1.00 54.72 250 THR A C 1
ATOM 1963 O O . THR A 1 250 ? 25.311 2.316 5.950 1.00 54.72 250 THR A O 1
ATOM 1966 N N . ASP A 1 251 ? 23.589 0.936 5.535 1.00 48.94 251 ASP A N 1
ATOM 1967 C CA . ASP A 1 251 ? 24.388 -0.289 5.352 1.00 48.94 251 ASP A CA 1
ATOM 1968 C C . ASP A 1 251 ? 24.607 -0.684 3.874 1.00 48.94 251 ASP A C 1
ATOM 1970 O O . ASP A 1 251 ? 25.217 -1.721 3.597 1.00 48.94 251 ASP A O 1
ATOM 1974 N N . ALA A 1 252 ? 24.197 0.151 2.906 1.00 49.53 252 ALA A N 1
ATOM 1975 C CA . ALA A 1 252 ? 24.347 -0.132 1.468 1.00 49.53 252 ALA A CA 1
ATOM 1976 C C . ALA A 1 252 ? 25.809 -0.369 1.029 1.00 49.53 252 ALA A C 1
ATOM 1978 O O . ALA A 1 252 ? 26.063 -0.997 0.004 1.00 49.53 252 ALA A O 1
ATOM 1979 N N . ALA A 1 253 ? 26.783 0.086 1.824 1.00 48.31 253 ALA A N 1
ATOM 1980 C CA . ALA A 1 253 ? 28.205 -0.142 1.582 1.00 48.31 253 ALA A CA 1
ATOM 1981 C C . ALA A 1 253 ? 28.682 -1.572 1.916 1.00 48.31 253 ALA A C 1
ATOM 1983 O O . ALA A 1 253 ? 29.762 -1.961 1.475 1.00 48.31 253 ALA A O 1
ATOM 1984 N N . ARG A 1 254 ? 27.928 -2.356 2.703 1.00 53.22 254 ARG A N 1
ATOM 1985 C CA . ARG A 1 254 ? 28.339 -3.711 3.121 1.00 53.22 254 ARG A CA 1
ATOM 1986 C C . ARG A 1 254 ? 27.781 -4.815 2.234 1.00 53.22 254 ARG A C 1
ATOM 1988 O O . ARG A 1 254 ? 28.486 -5.798 2.018 1.00 53.22 254 ARG A O 1
ATOM 1995 N N . GLN A 1 255 ? 26.555 -4.674 1.729 1.00 55.66 255 GLN A N 1
ATOM 1996 C CA . GLN A 1 255 ? 25.938 -5.633 0.807 1.00 55.66 255 GLN A CA 1
ATOM 1997 C C . GLN A 1 255 ? 24.959 -4.914 -0.139 1.00 55.66 255 GLN A C 1
ATOM 1999 O O . GLN A 1 255 ? 23.904 -4.475 0.317 1.00 55.66 255 GLN A O 1
ATOM 2004 N N . PRO A 1 256 ? 25.259 -4.814 -1.446 1.00 59.06 256 PRO A N 1
ATOM 2005 C CA . PRO A 1 256 ? 24.434 -4.052 -2.388 1.00 59.06 256 PRO A CA 1
ATOM 2006 C C . PRO A 1 256 ? 23.035 -4.655 -2.601 1.00 59.06 256 PRO A C 1
ATOM 2008 O O . PRO A 1 256 ? 22.084 -3.914 -2.825 1.00 59.06 256 PRO A O 1
ATOM 2011 N N . ASN A 1 257 ? 22.884 -5.976 -2.449 1.00 63.41 257 ASN A N 1
ATOM 2012 C CA . ASN A 1 257 ? 21.631 -6.686 -2.746 1.00 63.41 257 ASN A CA 1
ATOM 2013 C C . ASN A 1 257 ? 20.807 -7.020 -1.489 1.00 63.41 257 ASN A C 1
ATOM 2015 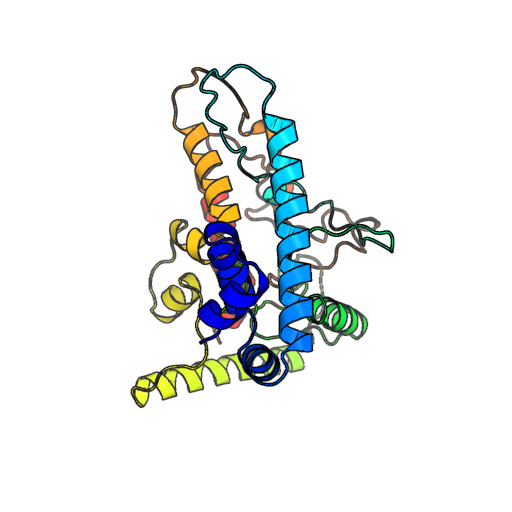O O . ASN A 1 257 ? 19.743 -7.621 -1.590 1.00 63.41 257 ASN A O 1
ATOM 2019 N N . ALA A 1 258 ? 21.279 -6.660 -0.289 1.00 68.44 258 ALA A N 1
ATOM 2020 C CA . ALA A 1 258 ? 20.578 -6.995 0.957 1.00 68.44 258 ALA A CA 1
ATOM 2021 C C . ALA A 1 258 ? 19.279 -6.193 1.149 1.00 68.44 258 ALA A C 1
ATOM 2023 O O . ALA A 1 258 ? 18.348 -6.669 1.794 1.00 68.44 258 ALA A O 1
ATOM 2024 N N . ASN A 1 259 ? 19.209 -5.000 0.552 1.00 81.62 259 ASN A N 1
ATOM 2025 C CA . ASN A 1 259 ? 18.077 -4.078 0.675 1.00 81.62 259 ASN A CA 1
ATOM 2026 C C . ASN A 1 259 ? 17.097 -4.164 -0.502 1.00 81.62 259 ASN A C 1
ATOM 2028 O O . ASN A 1 259 ? 16.236 -3.296 -0.655 1.00 81.62 259 ASN A O 1
ATOM 2032 N N . LEU A 1 260 ? 17.249 -5.184 -1.345 1.00 87.56 260 LEU A N 1
ATOM 2033 C CA . LEU A 1 260 ? 16.504 -5.326 -2.580 1.00 87.56 260 LEU A CA 1
ATOM 2034 C C . LEU A 1 260 ? 15.392 -6.363 -2.418 1.00 87.56 260 LEU A C 1
ATOM 2036 O O . LEU A 1 260 ? 15.611 -7.472 -1.927 1.00 87.56 260 LEU A O 1
ATOM 2040 N N . TYR A 1 261 ? 14.186 -5.990 -2.833 1.00 90.31 261 TYR A N 1
ATOM 2041 C CA . TYR A 1 261 ? 13.060 -6.898 -2.963 1.00 90.31 261 TYR A CA 1
ATOM 2042 C C . TYR A 1 261 ? 12.899 -7.311 -4.422 1.00 90.31 261 TYR A C 1
ATOM 2044 O O . TYR A 1 261 ? 12.752 -6.464 -5.304 1.00 90.31 261 TYR A O 1
ATOM 2052 N N . THR A 1 262 ? 12.864 -8.616 -4.670 1.00 92.88 262 THR A N 1
ATOM 2053 C CA . THR A 1 262 ? 12.666 -9.177 -6.008 1.00 92.88 262 THR A CA 1
ATOM 2054 C C . THR A 1 262 ? 11.173 -9.366 -6.289 1.00 92.88 262 THR A C 1
ATOM 2056 O O . THR A 1 262 ? 10.479 -10.123 -5.612 1.00 92.88 262 THR A O 1
ATOM 2059 N N . LEU A 1 263 ? 10.645 -8.670 -7.303 1.00 93.94 263 LEU A N 1
ATOM 2060 C CA . LEU A 1 263 ? 9.235 -8.776 -7.716 1.00 93.94 263 LEU A CA 1
ATOM 2061 C C . LEU A 1 263 ? 8.923 -10.128 -8.375 1.00 93.94 263 LEU A C 1
ATOM 2063 O O . LEU A 1 263 ? 7.788 -10.614 -8.324 1.00 93.94 263 LEU A O 1
ATOM 2067 N N . VAL A 1 264 ? 9.937 -10.716 -9.006 1.00 93.25 264 VAL A N 1
ATOM 2068 C CA . VAL A 1 264 ? 9.945 -12.063 -9.586 1.00 93.25 264 VAL A CA 1
ATOM 2069 C C . VAL A 1 264 ? 11.248 -12.759 -9.185 1.00 93.25 264 VAL A C 1
ATOM 2071 O O . VAL A 1 264 ? 12.226 -12.071 -8.892 1.00 93.25 264 VAL A O 1
ATOM 2074 N N . PRO A 1 265 ? 11.311 -14.102 -9.170 1.00 91.06 265 PRO A N 1
ATOM 2075 C CA . PRO A 1 265 ? 12.550 -14.813 -8.863 1.00 91.06 265 PRO A CA 1
ATOM 2076 C C . PRO A 1 265 ? 13.699 -14.363 -9.778 1.00 91.06 265 PRO A C 1
ATOM 2078 O O . PRO A 1 265 ? 13.557 -14.410 -10.996 1.00 91.06 265 PRO A O 1
ATOM 2081 N N . GLY A 1 266 ? 14.817 -13.920 -9.193 1.00 88.75 266 GLY A N 1
ATOM 2082 C CA . GLY A 1 266 ? 15.959 -13.390 -9.954 1.00 88.75 266 GLY A CA 1
ATOM 2083 C C . GLY A 1 266 ? 15.705 -12.030 -10.615 1.00 88.75 266 GLY A C 1
ATOM 2084 O O . GLY A 1 266 ? 16.399 -11.678 -11.559 1.00 88.75 266 GLY A O 1
ATOM 2085 N N . GLY A 1 267 ? 14.711 -11.270 -10.144 1.00 89.00 267 GLY A N 1
ATOM 2086 C CA . GLY A 1 267 ? 14.278 -10.016 -10.764 1.00 89.00 267 GLY A CA 1
ATOM 2087 C C . GLY A 1 267 ? 15.359 -8.942 -10.911 1.00 89.00 267 GLY A C 1
ATOM 2088 O O . GLY A 1 267 ? 15.216 -8.078 -11.769 1.00 89.00 267 GLY A O 1
ATOM 2089 N N . ASP A 1 268 ? 16.446 -9.030 -10.144 1.00 87.62 268 ASP A N 1
ATOM 2090 C CA . ASP A 1 268 ? 17.616 -8.148 -10.237 1.00 87.62 268 ASP A CA 1
ATOM 2091 C C . ASP A 1 268 ? 18.323 -8.255 -11.600 1.00 87.62 268 ASP A C 1
ATOM 2093 O O . ASP A 1 268 ? 18.907 -7.285 -12.071 1.00 87.62 268 ASP A O 1
ATOM 2097 N N . GLU A 1 269 ? 18.254 -9.427 -12.240 1.00 89.88 269 GLU A N 1
ATOM 2098 C CA . GLU A 1 269 ? 18.857 -9.710 -13.551 1.00 89.88 269 GLU A CA 1
ATOM 2099 C C . GLU A 1 269 ? 17.861 -9.522 -14.708 1.00 89.88 269 GLU A C 1
ATOM 2101 O O . GLU A 1 269 ? 18.234 -9.603 -15.878 1.00 89.88 269 GLU A O 1
ATOM 2106 N N . VAL A 1 270 ? 16.579 -9.301 -14.399 1.00 93.19 270 VAL A N 1
ATOM 2107 C CA . VAL A 1 270 ? 15.512 -9.188 -15.397 1.00 93.19 270 VAL A CA 1
ATOM 2108 C C . VAL A 1 270 ? 15.213 -7.718 -15.649 1.00 93.19 270 VAL A C 1
ATOM 2110 O O . VAL A 1 270 ? 14.507 -7.075 -14.872 1.00 93.19 270 VAL A O 1
ATOM 2113 N N . 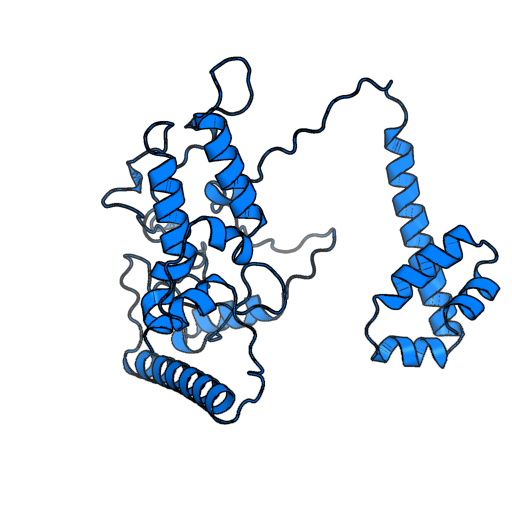GLU A 1 271 ? 15.724 -7.198 -16.760 1.00 92.44 271 GLU A N 1
ATOM 2114 C CA . GLU A 1 271 ? 15.454 -5.834 -17.218 1.00 92.44 271 GLU A CA 1
ATOM 2115 C C . GLU A 1 271 ? 14.018 -5.673 -17.738 1.00 92.44 271 GLU A C 1
ATOM 2117 O O . GLU A 1 271 ? 13.414 -6.585 -18.322 1.00 92.44 271 GLU A O 1
ATOM 2122 N N . VAL A 1 272 ? 13.461 -4.485 -17.521 1.00 91.19 272 VAL A N 1
ATOM 2123 C CA . VAL A 1 272 ? 12.137 -4.107 -18.012 1.00 91.19 272 VAL A CA 1
ATOM 2124 C C . VAL A 1 272 ? 12.257 -3.600 -19.447 1.00 91.19 272 VAL A C 1
ATOM 2126 O O . VAL A 1 272 ? 13.048 -2.715 -19.749 1.00 91.19 272 VAL A O 1
ATOM 2129 N N . ASN A 1 273 ? 11.433 -4.150 -20.330 1.00 90.50 273 ASN A N 1
ATOM 2130 C CA . ASN A 1 273 ? 11.357 -3.844 -21.751 1.00 90.50 273 ASN A CA 1
ATOM 2131 C C . ASN A 1 273 ? 9.888 -3.750 -22.201 1.00 90.50 273 ASN A C 1
ATOM 2133 O O . ASN A 1 273 ? 8.965 -4.052 -21.444 1.00 90.50 273 ASN A O 1
ATOM 2137 N N . GLU A 1 274 ? 9.655 -3.375 -23.458 1.00 88.81 274 GLU A N 1
ATOM 2138 C CA . GLU A 1 274 ? 8.308 -3.207 -24.036 1.00 88.81 274 GLU A CA 1
ATOM 2139 C C . GLU A 1 274 ? 7.420 -4.457 -23.901 1.00 88.81 274 GLU A C 1
ATOM 2141 O O . GLU A 1 274 ? 6.206 -4.363 -23.728 1.00 88.81 274 GLU A O 1
ATOM 2146 N N . SER A 1 275 ? 8.016 -5.654 -23.929 1.00 90.44 275 SER A N 1
ATOM 2147 C CA . SER A 1 275 ? 7.262 -6.909 -23.858 1.00 90.44 275 SER A CA 1
ATOM 2148 C C . SER A 1 275 ? 6.801 -7.271 -22.443 1.00 90.44 275 SER A C 1
ATOM 2150 O O . SER A 1 275 ? 5.758 -7.906 -22.281 1.00 90.44 275 SER A O 1
ATOM 2152 N N . ASN A 1 276 ? 7.552 -6.864 -21.414 1.00 93.19 276 ASN A N 1
ATOM 2153 C CA . ASN A 1 276 ? 7.313 -7.258 -20.023 1.00 93.19 276 ASN A CA 1
ATOM 2154 C C . ASN A 1 276 ? 6.868 -6.089 -19.118 1.00 93.19 276 ASN A C 1
ATOM 2156 O O . ASN A 1 276 ? 6.470 -6.319 -17.974 1.00 93.19 276 ASN A O 1
ATOM 2160 N N . VAL A 1 277 ? 6.845 -4.850 -19.627 1.00 92.50 277 VAL A N 1
ATOM 2161 C CA . VAL A 1 277 ? 6.489 -3.641 -18.865 1.00 92.50 277 VAL A CA 1
ATOM 2162 C C . VAL A 1 277 ? 5.118 -3.739 -18.192 1.00 92.50 277 VAL A C 1
ATOM 2164 O O . VAL A 1 277 ? 4.962 -3.351 -17.035 1.00 92.50 277 VAL A O 1
ATOM 2167 N N . PHE A 1 278 ? 4.120 -4.332 -18.853 1.00 94.44 278 PHE A N 1
ATOM 2168 C CA . PHE A 1 278 ? 2.793 -4.533 -18.260 1.00 94.44 278 PHE A CA 1
ATOM 2169 C C . PHE A 1 278 ? 2.833 -5.455 -17.037 1.00 94.44 278 PHE A C 1
ATOM 2171 O O . PHE A 1 278 ? 2.124 -5.223 -16.054 1.00 94.44 278 PHE A O 1
ATOM 2178 N N . GLU A 1 279 ? 3.661 -6.500 -17.086 1.00 95.75 279 GLU A N 1
ATOM 2179 C CA . GLU A 1 279 ? 3.857 -7.401 -15.956 1.00 95.75 279 GLU A CA 1
ATOM 2180 C C . GLU A 1 279 ? 4.612 -6.698 -14.828 1.00 95.75 279 GLU A C 1
ATOM 2182 O O . GLU A 1 279 ? 4.185 -6.791 -13.675 1.00 95.75 279 GLU A O 1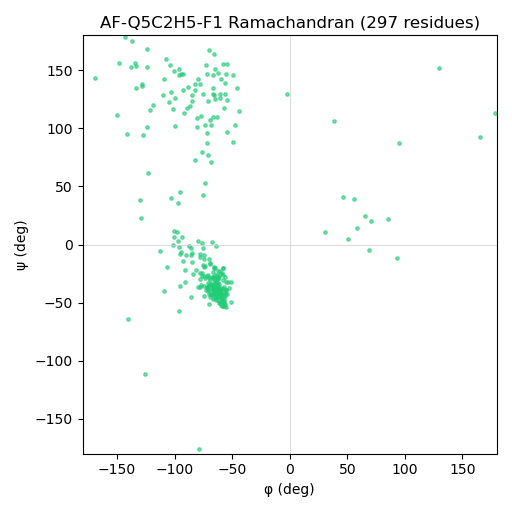
ATOM 2187 N N . PHE A 1 280 ? 5.655 -5.930 -15.158 1.00 95.56 280 PHE A N 1
ATOM 2188 C CA . PHE A 1 280 ? 6.389 -5.114 -14.194 1.00 95.56 280 PHE A CA 1
ATOM 2189 C C . PHE A 1 280 ? 5.453 -4.163 -13.441 1.00 95.56 280 PHE A C 1
ATOM 2191 O O . PHE A 1 280 ? 5.387 -4.219 -12.213 1.00 95.56 280 PHE A O 1
ATOM 2198 N N . VAL A 1 281 ? 4.653 -3.355 -14.151 1.00 96.00 281 VAL A N 1
ATOM 2199 C CA . VAL A 1 281 ? 3.710 -2.410 -13.523 1.00 96.00 281 VAL A CA 1
ATOM 2200 C C . VAL A 1 281 ? 2.711 -3.145 -12.632 1.00 96.00 281 VAL A C 1
ATOM 2202 O O . VAL A 1 281 ? 2.428 -2.712 -11.510 1.00 96.00 281 VAL A O 1
ATOM 2205 N N . LYS A 1 282 ? 2.186 -4.286 -13.089 1.00 96.31 282 LYS A N 1
ATOM 2206 C CA . LYS A 1 282 ? 1.271 -5.102 -12.286 1.00 96.31 282 LYS A CA 1
ATOM 2207 C C . LYS A 1 282 ? 1.940 -5.587 -10.997 1.00 96.31 282 LYS A C 1
ATOM 2209 O O . LYS A 1 282 ? 1.365 -5.403 -9.929 1.00 96.31 282 LYS A O 1
ATOM 2214 N N . LYS A 1 283 ? 3.139 -6.168 -11.079 1.00 96.69 283 LYS A N 1
ATOM 2215 C CA . LYS A 1 283 ? 3.878 -6.704 -9.925 1.00 96.69 283 LYS A CA 1
ATOM 2216 C C . LYS A 1 283 ? 4.315 -5.613 -8.955 1.00 96.69 283 LYS A C 1
ATOM 2218 O O . LYS A 1 283 ? 4.151 -5.771 -7.749 1.00 96.69 283 LYS A O 1
ATOM 2223 N N . TYR A 1 284 ? 4.802 -4.494 -9.479 1.00 96.38 284 TYR A N 1
ATOM 2224 C CA . TYR A 1 284 ? 5.195 -3.330 -8.695 1.00 96.38 284 TYR A CA 1
ATOM 2225 C C . TYR A 1 284 ? 4.013 -2.785 -7.885 1.00 96.38 284 TYR A C 1
ATOM 2227 O O . TYR A 1 284 ? 4.090 -2.636 -6.665 1.00 96.38 284 TYR A O 1
ATOM 2235 N N . THR A 1 285 ? 2.881 -2.536 -8.549 1.00 96.88 285 THR A N 1
ATOM 2236 C CA . THR A 1 285 ? 1.685 -1.990 -7.889 1.00 96.88 285 THR A CA 1
ATOM 2237 C C . THR A 1 285 ? 1.038 -2.993 -6.930 1.00 96.88 285 THR A C 1
ATOM 2239 O O . THR A 1 285 ? 0.556 -2.595 -5.868 1.00 96.88 285 THR A O 1
ATOM 2242 N N . GLU A 1 286 ? 1.072 -4.291 -7.247 1.00 96.62 286 GLU A N 1
ATOM 2243 C CA . GLU A 1 286 ? 0.649 -5.369 -6.347 1.00 96.62 286 GLU A CA 1
ATOM 2244 C C . GLU A 1 286 ? 1.506 -5.414 -5.077 1.00 96.62 286 GLU A C 1
ATOM 2246 O O . GLU A 1 286 ? 0.954 -5.473 -3.975 1.00 96.62 286 GLU A O 1
ATOM 2251 N N . PHE A 1 287 ? 2.832 -5.308 -5.208 1.00 96.44 287 PHE A N 1
ATOM 2252 C CA . PHE A 1 287 ? 3.724 -5.261 -4.054 1.00 96.44 287 PHE A CA 1
ATOM 2253 C C . PHE A 1 287 ? 3.393 -4.078 -3.143 1.00 96.44 287 PHE A C 1
ATOM 2255 O O . PHE A 1 287 ? 3.114 -4.268 -1.958 1.00 96.44 287 PHE A O 1
ATOM 2262 N N . LYS A 1 288 ? 3.344 -2.873 -3.721 1.00 95.31 288 LYS A N 1
ATOM 2263 C CA . LYS A 1 288 ? 3.085 -1.620 -3.002 1.00 95.31 288 LYS A CA 1
ATOM 2264 C C . LYS A 1 288 ? 1.746 -1.617 -2.259 1.00 95.31 288 LYS A C 1
ATOM 2266 O O . LYS A 1 288 ? 1.672 -1.171 -1.120 1.00 95.31 288 LYS A O 1
ATOM 2271 N N . MET A 1 289 ? 0.677 -2.098 -2.898 1.00 96.38 289 MET A N 1
ATOM 2272 C CA . MET A 1 289 ? -0.679 -2.009 -2.342 1.00 96.38 289 MET A CA 1
ATOM 2273 C C . MET A 1 289 ? -1.116 -3.226 -1.525 1.00 96.38 289 MET A C 1
ATOM 2275 O O . MET A 1 289 ? -2.155 -3.159 -0.865 1.00 96.38 289 MET A O 1
ATOM 2279 N N . ARG A 1 290 ? -0.398 -4.350 -1.606 1.00 95.62 290 ARG A N 1
ATOM 2280 C CA . ARG A 1 290 ? -0.820 -5.598 -0.965 1.00 95.62 290 ARG A CA 1
ATOM 2281 C C . ARG A 1 290 ? 0.338 -6.353 -0.341 1.00 95.62 290 ARG A C 1
ATOM 2283 O O . ARG A 1 290 ? 0.322 -6.525 0.871 1.00 95.62 290 ARG A O 1
ATOM 2290 N N . THR A 1 291 ? 1.303 -6.819 -1.133 1.00 95.88 291 THR A N 1
ATOM 2291 C CA . THR A 1 291 ? 2.314 -7.778 -0.647 1.00 95.88 291 THR A CA 1
ATOM 2292 C C . THR A 1 291 ? 3.124 -7.213 0.510 1.00 95.88 291 THR A C 1
ATOM 2294 O O . THR A 1 291 ? 3.276 -7.888 1.5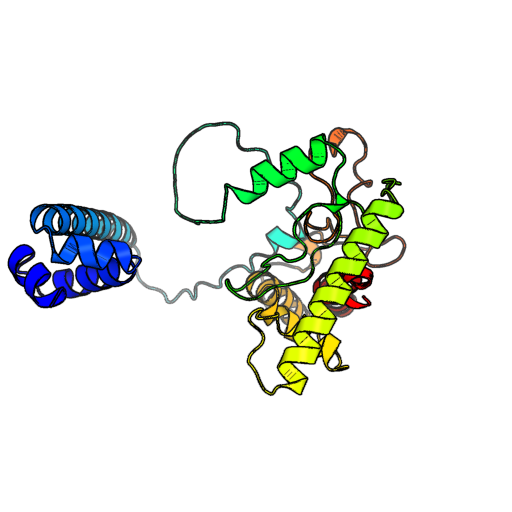22 1.00 95.88 291 THR A O 1
ATOM 2297 N N . ALA A 1 292 ? 3.549 -5.949 0.415 1.00 94.69 292 ALA A N 1
ATOM 2298 C CA . ALA A 1 292 ? 4.359 -5.305 1.444 1.00 94.69 292 ALA A CA 1
ATOM 2299 C C . ALA A 1 292 ? 3.686 -5.294 2.829 1.00 94.69 292 ALA A C 1
ATOM 2301 O O . ALA A 1 292 ? 4.361 -5.240 3.853 1.00 94.69 292 ALA A O 1
ATOM 2302 N N . VAL A 1 293 ? 2.353 -5.335 2.874 1.00 95.25 293 VAL A N 1
ATOM 2303 C CA . VAL A 1 293 ? 1.555 -5.187 4.097 1.00 95.25 293 VAL A CA 1
ATOM 2304 C C . VAL A 1 293 ? 0.532 -6.309 4.261 1.00 95.25 293 VAL A C 1
ATOM 2306 O O . VAL A 1 293 ? -0.471 -6.132 4.953 1.00 95.25 293 VAL A O 1
ATOM 2309 N N . GLN A 1 294 ? 0.774 -7.459 3.630 1.00 95.19 294 GLN A N 1
ATOM 2310 C CA . GLN A 1 294 ? -0.173 -8.570 3.611 1.00 95.19 294 GLN A CA 1
ATOM 2311 C C . GLN A 1 294 ? -0.487 -9.059 5.027 1.00 95.19 294 GLN A C 1
ATOM 2313 O O . GLN A 1 294 ? -1.652 -9.132 5.401 1.00 95.19 294 GLN A O 1
ATOM 2318 N N . GLU A 1 295 ? 0.548 -9.301 5.829 1.00 94.38 295 GLU A N 1
ATOM 2319 C CA . GLU A 1 295 ? 0.391 -9.755 7.210 1.00 94.38 295 GLU A CA 1
ATOM 2320 C C . GLU A 1 295 ? -0.466 -8.787 8.049 1.00 94.38 295 GLU A C 1
ATOM 2322 O O . GLU A 1 295 ? -1.464 -9.243 8.598 1.00 94.38 295 GLU A O 1
ATOM 2327 N N . PRO A 1 296 ? -0.184 -7.463 8.120 1.00 95.06 296 PRO A N 1
ATOM 2328 C CA . PRO A 1 296 ? -1.081 -6.489 8.750 1.00 95.06 296 PRO A CA 1
ATOM 2329 C C . PRO A 1 296 ? -2.532 -6.491 8.255 1.00 95.06 296 PRO A C 1
ATOM 2331 O O . PRO A 1 296 ? -3.432 -6.248 9.053 1.00 95.06 296 PRO A O 1
ATOM 2334 N N . LEU A 1 297 ? -2.761 -6.702 6.955 1.00 95.56 297 LEU A N 1
ATOM 2335 C CA . LEU A 1 297 ? -4.101 -6.709 6.359 1.00 95.56 297 LEU A CA 1
ATOM 2336 C C . LEU A 1 297 ? -4.919 -7.949 6.746 1.00 95.56 297 LEU A C 1
ATOM 2338 O O . LEU A 1 297 ? -6.146 -7.882 6.754 1.00 95.56 297 LEU A O 1
ATOM 2342 N N . GLU A 1 298 ? -4.253 -9.064 7.044 1.00 94.88 298 GLU A N 1
ATOM 2343 C CA . GLU A 1 298 ? -4.882 -10.340 7.405 1.00 94.88 298 GLU A CA 1
ATOM 2344 C C . GLU A 1 298 ? -5.239 -10.453 8.899 1.00 94.88 298 GLU A C 1
ATOM 2346 O O . GLU A 1 298 ? -5.902 -11.414 9.296 1.00 94.88 298 GLU A O 1
ATOM 2351 N N . GLN A 1 299 ? -4.824 -9.484 9.726 1.00 94.19 299 GLN A N 1
ATOM 2352 C CA . GLN A 1 299 ? -5.108 -9.460 11.168 1.00 94.19 299 GLN A CA 1
ATOM 2353 C C . GLN A 1 299 ? -6.479 -8.869 11.491 1.00 94.19 299 GLN A C 1
ATOM 2355 O O . GLN A 1 299 ? -7.208 -9.527 12.268 1.00 94.19 299 GLN A O 1
#

InterPro domains:
  IPR000569 HECT domain [PF00632] (146-298)
  IPR000569 HECT domain [PS50237] (161-299)
  IPR002004 Polyadenylate-binding protein/Hyperplastic disc protein, C-terminal [PF00658] (1-51)
  IPR002004 Polyadenylate-binding protein/Hyperplastic disc protein, C-terminal [PS51309] (1-57)
  IPR002004 Polyadenylate-binding protein/Hyperplastic disc protein, C-terminal [SM00517] (1-55)
  IPR035983 HECT, E3 ligase catalytic domain [SSF56204] (145-298)
  IPR036053 PABC (PABP) domain [SSF63570] (1-61)

Sequence (299 aa):
RLFTRVQSIVRNEHLTARITGMLLELPSSEHSVLLANEEALSNRVEEARALITMSDSNEQNRVERPRTPSVILNQPDLERLTNWQGVTLAVAGATSANVQSNTSSSNAITELLLTEDVERVPLFWQPGLQGYYFPRAIPGINLPSNQTCDSVKLAARYSIYRGVGRVIGLCLLTNETCPLHFSRPVLKYILGRVIHWHDFAFYDPTTFEGLRQLLLHTSEDSSKPQGSIEDYNLTFSLIPALEEGGLPSTDAARQPNANLYTLVPGGDEVEVNESNVFEFVKKYTEFKMRTAVQEPLEQ

Solvent-accessible surface area (backbone atoms only — not comparable to full-atom values): 17827 Å² total; per-residue (Å²): 114,66,58,65,55,44,38,74,73,60,78,38,71,73,59,28,52,55,46,43,53,61,63,65,74,52,58,74,74,55,53,54,50,41,75,72,32,69,69,58,35,51,53,54,51,51,53,45,50,51,52,50,54,56,52,55,57,62,54,64,76,66,66,91,64,86,88,67,94,72,78,82,76,75,76,63,70,47,57,72,78,58,54,71,89,64,81,67,84,81,76,82,80,90,84,92,80,93,72,94,63,76,68,73,58,57,55,56,51,54,49,30,62,75,66,73,47,48,63,74,54,66,64,57,44,60,82,41,58,87,79,30,36,40,73,34,28,42,58,30,73,62,29,83,47,88,67,85,71,59,66,68,53,47,52,52,44,44,53,49,40,32,50,52,52,48,51,48,52,47,21,63,74,70,74,46,82,60,93,71,47,60,24,59,46,58,52,30,52,78,69,74,42,88,79,54,66,76,45,36,47,56,41,33,47,68,58,36,52,19,55,48,52,59,56,50,65,64,68,57,84,91,81,78,89,83,78,58,66,65,75,57,72,42,39,35,42,46,68,46,52,52,56,37,5,13,61,78,72,87,55,51,87,79,44,80,66,49,58,42,33,60,71,42,93,69,9,78,78,38,71,45,39,79,91,46,40,69,57,47,53,46,44,52,42,44,33,76,70,38,62,41,33,42,72,67,73,74,69

Nearest PDB structures (foldseek):
  8e0q-assembly1_B  TM=9.078E-01  e=4.606E-10  Homo sapiens
  8c06-assembly1_E  TM=8.635E-01  e=6.389E-10  Homo sapiens
  8d4x-assembly1_B  TM=6.480E-01  e=2.267E-10  Homo sapiens
  6xz1-assembly2_B  TM=7.874E-01  e=5.830E-07  Homo sapiens
  5hpl-assembly2_B  TM=7.103E-01  e=7.987E-06  Saccharomyces cerevisiae

Mean predicted aligned error: 16.59 Å

Foldseek 3Di:
DLLVLLCVQPVDNVLSVQLVVVVVPDDPVVVVVLVVDVVSVNVSSVVSVVVVVVVVVVVVVVPPDDDDPDDPPPQQVCCVFQPPVDPPDPDDDDDDDDDPDPPVLVVVQVVCVVVLVQLPRDQWDAQADPQATDGFFGAQPQFPPPDDDDPVSNVVSLVVLVVLVVLVVVCVVVVHDDSRHHFPLLVCLVVVHDDFLVSCCSRHVSVSVSLVVLLVVLPDPPPDDDDALVVSQHWQKGQDDRRLRFDDCPCCVPPVRRRIHGLDVVRVPGTDHSVCSVVSSGSVSCSSSDVSCPSSSVD

Radius of gyration: 24.29 Å; Cα contacts (8 Å, |Δi|>4): 290; chains: 1; bounding box: 52×65×56 Å